Protein AF-A0A3D5KRG3-F1 (afdb_monomer_lite)

Radius of gyration: 23.39 Å; chains: 1; bounding box: 55×50×67 Å

Sequence (221 aa):
SDIIKIDYPKDANSSTNDAELQITAYTDTNTGTPNNPDYSPTLIHAAIYIPIGGTKEAGLDFTATYDDSGSANSATISYFVNPYTLTLSFDNTKSASASESFNLSNAGKTVIGMGLTATWASSTAKSSGQDPTALSGYVQLGKVKFDGTVDTQVQNPQSPNDVIKISVSSDGASVGQVKWIQDPNTGEWVPYIVYNDGNTKDKLEDKFADLITALQNYGII

Structure (mmCIF, N/CA/C/O backbone):
data_AF-A0A3D5KRG3-F1
#
_entry.id   AF-A0A3D5KRG3-F1
#
loop_
_atom_site.group_PDB
_atom_site.id
_atom_site.type_symbol
_atom_site.label_atom_id
_atom_site.label_alt_id
_atom_site.label_comp_id
_atom_site.label_asym_id
_atom_site.label_entity_id
_atom_site.label_seq_id
_atom_site.pdbx_PDB_ins_code
_atom_site.Cartn_x
_atom_site.Cartn_y
_atom_site.Cartn_z
_atom_site.occupancy
_atom_site.B_iso_or_equiv
_atom_site.auth_seq_id
_atom_site.auth_comp_id
_atom_site.auth_asym_id
_atom_site.auth_atom_id
_atom_site.pdbx_PDB_model_num
ATOM 1 N N . SER A 1 1 ? 9.404 -2.114 -29.496 1.00 54.28 1 SER A N 1
ATOM 2 C CA . SER A 1 1 ? 10.525 -1.488 -28.782 1.00 54.28 1 SER A CA 1
ATOM 3 C C . SER A 1 1 ? 11.758 -2.322 -29.040 1.00 54.28 1 SER A C 1
ATOM 5 O O . SER A 1 1 ? 11.621 -3.515 -29.306 1.00 54.28 1 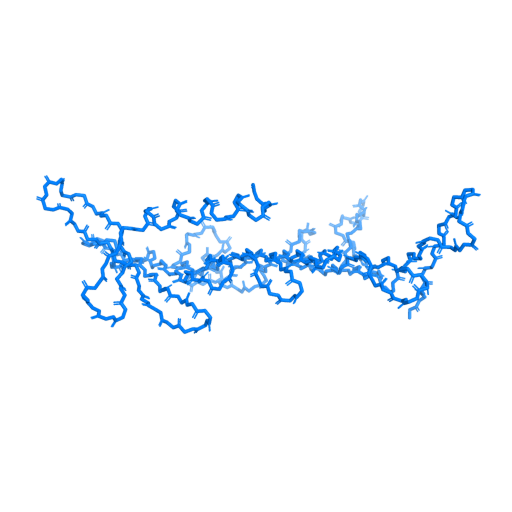SER A O 1
ATOM 7 N N . ASP A 1 2 ? 12.931 -1.702 -28.993 1.00 67.56 2 ASP A N 1
ATOM 8 C CA . ASP A 1 2 ? 14.197 -2.428 -29.037 1.00 67.56 2 ASP A CA 1
ATOM 9 C C . ASP A 1 2 ? 14.452 -3.047 -27.657 1.00 67.56 2 ASP A C 1
ATOM 11 O O . ASP A 1 2 ? 14.280 -2.379 -26.637 1.00 67.56 2 ASP A O 1
ATOM 15 N N . ILE A 1 3 ? 14.799 -4.336 -27.615 1.00 75.19 3 ILE A N 1
ATOM 16 C CA . ILE A 1 3 ? 15.174 -5.025 -26.375 1.00 75.19 3 ILE A CA 1
ATOM 17 C C . ILE A 1 3 ? 16.685 -4.885 -26.220 1.00 75.19 3 ILE A C 1
ATOM 19 O O . ILE A 1 3 ? 17.434 -5.358 -27.075 1.00 75.19 3 ILE A O 1
ATOM 23 N N . ILE A 1 4 ? 17.138 -4.281 -25.122 1.00 77.75 4 ILE A N 1
ATOM 24 C CA . ILE A 1 4 ? 18.559 -4.297 -24.764 1.00 77.75 4 ILE A CA 1
ATOM 25 C C . ILE A 1 4 ? 18.826 -5.611 -24.037 1.00 77.75 4 ILE A C 1
ATOM 27 O O . ILE A 1 4 ? 18.208 -5.885 -23.006 1.00 77.75 4 ILE A O 1
ATOM 31 N N . LYS A 1 5 ? 19.734 -6.415 -24.593 1.00 77.50 5 LYS A N 1
ATOM 32 C CA . LYS A 1 5 ? 20.188 -7.681 -24.016 1.00 77.50 5 LYS A CA 1
ATOM 33 C C . LYS A 1 5 ? 21.647 -7.572 -23.613 1.00 77.50 5 LYS A C 1
ATOM 35 O O . LYS A 1 5 ? 22.483 -7.210 -24.440 1.00 77.50 5 LYS A O 1
ATOM 40 N N . ILE A 1 6 ? 21.934 -7.873 -22.351 1.00 77.19 6 ILE A N 1
ATOM 41 C CA . ILE A 1 6 ? 23.296 -7.940 -21.825 1.00 77.19 6 ILE A CA 1
ATOM 42 C C . ILE A 1 6 ? 23.509 -9.343 -21.267 1.00 77.19 6 ILE A C 1
ATOM 44 O O . ILE A 1 6 ? 22.850 -9.747 -20.309 1.00 77.19 6 ILE A O 1
ATOM 48 N N . ASP A 1 7 ? 24.444 -10.058 -21.883 1.00 75.12 7 ASP A N 1
ATOM 49 C CA . ASP A 1 7 ? 24.899 -11.372 -21.447 1.00 75.12 7 ASP A CA 1
ATOM 50 C C . ASP A 1 7 ? 26.048 -11.209 -20.452 1.00 75.12 7 ASP A C 1
ATOM 52 O O . ASP A 1 7 ? 27.051 -10.551 -20.754 1.00 75.12 7 ASP A O 1
ATOM 56 N N . TYR A 1 8 ? 25.920 -11.805 -19.267 1.00 70.25 8 TYR A N 1
ATOM 57 C CA . TYR A 1 8 ? 26.995 -11.775 -18.281 1.00 70.25 8 TYR A CA 1
ATOM 58 C C . TYR A 1 8 ? 28.009 -12.899 -18.539 1.00 70.25 8 TYR A C 1
ATOM 60 O O . TYR A 1 8 ? 27.640 -14.010 -18.915 1.00 70.25 8 TYR A O 1
ATOM 68 N N . PRO A 1 9 ? 29.318 -12.639 -18.369 1.00 65.44 9 PRO A N 1
ATOM 69 C CA . PRO A 1 9 ? 30.326 -13.658 -18.598 1.00 65.44 9 PRO A CA 1
ATOM 70 C C . PRO A 1 9 ? 30.165 -14.794 -17.590 1.00 65.44 9 PRO A C 1
ATOM 72 O O . PRO A 1 9 ? 29.966 -14.567 -16.399 1.00 65.44 9 PRO A O 1
ATOM 75 N N . LYS A 1 10 ? 30.316 -16.016 -18.090 1.00 66.44 10 LYS A N 1
ATOM 76 C CA . LYS A 1 10 ? 30.413 -17.223 -17.277 1.00 66.44 10 LYS A CA 1
ATOM 77 C C . LYS A 1 10 ? 31.686 -17.221 -16.430 1.00 66.44 10 LYS A C 1
ATOM 79 O O . LYS A 1 10 ? 32.723 -16.722 -16.885 1.00 66.44 10 LYS A O 1
ATOM 84 N N . ASP A 1 11 ? 31.645 -17.814 -15.242 1.00 64.44 11 ASP A N 1
ATOM 85 C CA . ASP A 1 11 ? 32.879 -18.081 -14.500 1.00 64.44 11 ASP A CA 1
ATOM 86 C C . ASP A 1 11 ? 33.728 -19.187 -15.173 1.00 64.44 11 ASP A C 1
ATOM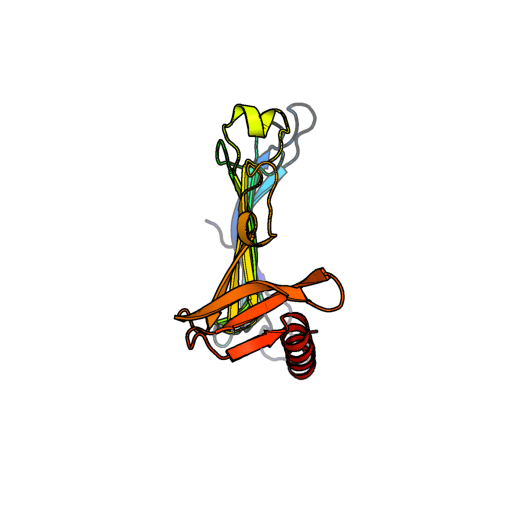 88 O O . ASP A 1 11 ? 33.303 -19.860 -16.117 1.00 64.44 11 ASP A O 1
ATOM 92 N N . ALA A 1 12 ? 34.969 -19.377 -14.710 1.00 65.81 12 ALA A N 1
ATOM 93 C CA . ALA A 1 12 ? 35.895 -20.358 -15.291 1.00 65.81 12 ALA A CA 1
ATOM 94 C C . ALA A 1 12 ? 35.429 -21.824 -15.151 1.00 65.81 12 ALA A C 1
ATOM 96 O O . ALA A 1 12 ? 35.991 -22.705 -15.805 1.00 65.81 12 ALA A O 1
ATOM 97 N N . ASN A 1 13 ? 34.421 -22.082 -14.315 1.00 66.62 13 ASN A N 1
ATOM 98 C CA . ASN A 1 13 ? 33.887 -23.404 -14.010 1.00 66.62 13 ASN A CA 1
ATOM 99 C C . ASN A 1 13 ? 32.535 -23.666 -14.701 1.00 66.62 13 ASN A C 1
ATOM 101 O O . ASN A 1 13 ? 32.093 -24.815 -14.746 1.00 66.62 13 ASN A O 1
ATOM 105 N N . SER A 1 14 ? 31.895 -22.638 -15.267 1.00 62.19 14 SER A N 1
ATOM 106 C CA . SER A 1 14 ? 30.621 -22.738 -15.975 1.00 62.19 14 SER A CA 1
ATOM 107 C C . SER A 1 14 ? 30.817 -22.917 -17.489 1.00 62.19 14 SER A C 1
ATOM 109 O O . SER A 1 14 ? 31.646 -22.289 -18.164 1.00 62.19 14 SER A O 1
ATOM 111 N N . SER A 1 15 ? 30.039 -23.831 -18.071 1.00 62.38 15 SER A N 1
ATOM 112 C CA . SER A 1 15 ? 29.974 -24.033 -19.527 1.00 62.38 15 SER A CA 1
ATOM 113 C C . SER A 1 15 ? 28.852 -23.223 -20.183 1.00 62.38 15 SER A C 1
ATOM 115 O O . SER A 1 15 ? 28.755 -23.206 -21.409 1.00 62.38 15 SER A O 1
ATOM 117 N N . THR A 1 16 ? 28.058 -22.507 -19.386 1.00 59.34 16 THR A N 1
ATOM 118 C CA . THR A 1 16 ? 26.803 -21.856 -19.773 1.00 59.34 16 THR A CA 1
ATOM 119 C C . THR A 1 16 ? 26.837 -20.368 -19.424 1.00 59.34 16 THR A C 1
ATOM 121 O O . THR A 1 16 ? 27.565 -19.973 -18.526 1.00 59.34 16 THR A O 1
ATOM 124 N N . ASN A 1 17 ? 26.108 -19.527 -20.165 1.00 61.38 17 ASN A N 1
ATOM 125 C CA . ASN A 1 17 ? 25.900 -18.127 -19.777 1.00 61.38 17 ASN A CA 1
ATOM 126 C C . ASN A 1 17 ? 25.043 -18.104 -18.501 1.00 61.38 17 ASN A C 1
ATOM 128 O O . ASN A 1 17 ? 23.985 -18.738 -18.474 1.00 61.38 17 ASN A O 1
ATOM 132 N N . ASP A 1 18 ? 25.523 -17.425 -17.461 1.00 73.12 18 ASP A N 1
ATOM 133 C CA . ASP A 1 18 ? 24.970 -17.545 -16.112 1.00 73.12 18 ASP A CA 1
ATOM 134 C C . ASP A 1 18 ? 23.754 -16.620 -15.890 1.00 73.12 18 ASP A C 1
ATOM 136 O O . ASP A 1 18 ? 22.943 -16.901 -15.012 1.00 73.12 18 ASP A O 1
ATOM 140 N N . ALA A 1 19 ? 23.566 -15.563 -16.700 1.00 82.62 19 ALA A N 1
ATOM 141 C CA . ALA A 1 19 ? 22.400 -14.671 -16.629 1.00 82.62 19 ALA A CA 1
ATOM 142 C C . ALA A 1 19 ? 22.241 -13.786 -17.886 1.00 82.62 19 ALA A C 1
ATOM 144 O O . ALA A 1 19 ? 23.223 -13.283 -18.431 1.00 82.62 19 ALA A O 1
ATOM 145 N N . GLU A 1 20 ? 20.998 -13.519 -18.299 1.00 87.88 20 GLU A N 1
ATOM 146 C CA . GLU A 1 20 ? 20.651 -12.529 -19.335 1.00 87.88 20 GLU A CA 1
ATOM 147 C C . GLU A 1 20 ? 19.833 -11.391 -18.705 1.00 87.88 20 GLU A C 1
ATOM 149 O O . GLU A 1 20 ? 18.743 -11.627 -18.177 1.00 87.88 20 GLU A O 1
ATOM 154 N N . LEU A 1 21 ? 20.336 -10.154 -18.783 1.00 89.44 21 LEU A N 1
ATOM 155 C CA . LEU A 1 21 ? 19.550 -8.953 -18.488 1.00 89.44 21 LEU A CA 1
ATOM 156 C C . LEU A 1 21 ? 18.790 -8.531 -19.746 1.00 89.44 21 LEU A C 1
ATOM 158 O O . LEU A 1 21 ? 19.394 -8.268 -20.786 1.00 89.44 21 LEU A O 1
ATOM 162 N N . GLN A 1 22 ? 17.473 -8.404 -19.621 1.00 93.06 22 GLN A N 1
ATOM 163 C CA . GLN A 1 22 ? 16.594 -7.838 -20.636 1.00 93.06 22 GLN A CA 1
ATOM 164 C C . GLN A 1 22 ? 15.994 -6.524 -20.138 1.00 93.06 22 GLN A C 1
ATOM 166 O O . GLN A 1 22 ? 15.356 -6.499 -19.087 1.00 93.06 22 GLN A O 1
ATOM 171 N N . ILE A 1 23 ? 16.131 -5.455 -20.923 1.00 93.44 23 ILE A N 1
ATOM 172 C CA . ILE A 1 23 ? 15.358 -4.216 -20.763 1.00 93.44 23 ILE A CA 1
ATOM 173 C C . ILE A 1 23 ? 14.392 -4.139 -21.941 1.00 93.44 23 ILE A C 1
ATOM 175 O O . ILE A 1 23 ? 14.813 -3.991 -23.088 1.00 93.44 23 ILE A O 1
ATOM 179 N N . THR A 1 24 ? 13.097 -4.285 -21.669 1.00 94.19 24 THR A N 1
ATOM 180 C CA . THR A 1 24 ? 12.055 -4.386 -22.708 1.00 94.19 24 THR A CA 1
ATOM 181 C C . THR A 1 24 ? 11.295 -3.082 -22.930 1.00 94.19 24 THR A C 1
ATOM 183 O O . THR A 1 24 ? 10.676 -2.892 -23.982 1.00 94.19 24 THR A O 1
ATOM 186 N N . ALA A 1 25 ? 11.333 -2.186 -21.942 1.00 94.31 25 ALA A N 1
ATOM 187 C CA . ALA A 1 25 ? 10.760 -0.852 -22.028 1.00 94.31 25 ALA A CA 1
ATOM 188 C C . ALA A 1 25 ? 11.530 0.124 -21.133 1.00 94.31 25 ALA A C 1
ATOM 190 O O . ALA A 1 25 ? 11.860 -0.203 -19.993 1.00 94.31 25 ALA A O 1
ATOM 191 N N . TYR A 1 26 ? 11.779 1.318 -21.663 1.00 95.75 26 TYR A N 1
ATOM 192 C CA . TYR A 1 26 ? 12.291 2.466 -20.929 1.00 95.75 26 TYR A CA 1
ATOM 193 C C . TYR A 1 26 ? 11.728 3.737 -21.569 1.00 95.75 26 TYR A C 1
ATOM 195 O O . TYR A 1 26 ? 11.836 3.905 -22.786 1.00 95.75 26 TYR A O 1
ATOM 203 N N . THR A 1 27 ? 11.123 4.609 -20.768 1.00 97.38 27 THR A N 1
ATOM 204 C CA . THR A 1 27 ? 10.746 5.969 -21.179 1.00 97.38 27 THR A CA 1
ATOM 205 C C . THR A 1 27 ? 11.059 6.943 -20.053 1.00 97.38 27 THR A C 1
ATOM 207 O O . THR A 1 27 ? 11.020 6.566 -18.883 1.00 97.38 27 THR A O 1
ATOM 210 N N . ASP A 1 28 ? 11.329 8.197 -20.397 1.00 96.75 28 ASP A N 1
ATOM 211 C CA . ASP A 1 28 ? 11.544 9.301 -19.465 1.00 96.75 28 ASP A CA 1
ATOM 212 C C . ASP A 1 28 ? 10.784 10.559 -19.910 1.00 96.75 28 ASP A C 1
ATOM 214 O O . ASP A 1 28 ? 10.175 10.606 -20.982 1.00 96.75 28 ASP A O 1
ATOM 218 N N . THR A 1 29 ? 10.735 11.556 -19.030 1.00 96.12 29 THR A N 1
ATOM 219 C CA . THR A 1 29 ? 10.185 12.884 -19.319 1.00 96.12 29 THR A CA 1
ATOM 220 C C . THR A 1 29 ? 11.089 13.956 -18.730 1.00 96.12 29 THR A C 1
ATOM 222 O O . THR A 1 29 ? 11.732 13.731 -17.704 1.00 96.12 29 THR A O 1
ATOM 225 N N . ASN A 1 30 ? 11.119 15.134 -19.354 1.00 95.06 30 ASN A N 1
ATOM 226 C CA . ASN A 1 30 ? 11.809 16.285 -18.782 1.00 95.06 30 ASN A CA 1
ATOM 227 C C . ASN A 1 30 ? 11.018 16.803 -17.567 1.00 95.06 30 ASN A C 1
ATOM 229 O O . ASN A 1 30 ? 9.886 17.260 -17.720 1.00 95.06 30 ASN A O 1
ATOM 233 N N . THR A 1 31 ? 11.612 16.719 -16.382 1.00 95.19 31 THR A N 1
ATOM 234 C CA . THR A 1 31 ? 11.125 17.256 -15.102 1.00 95.19 31 THR A CA 1
ATOM 235 C C . THR A 1 31 ? 11.860 18.534 -14.691 1.00 95.19 31 THR A C 1
ATOM 237 O O . THR A 1 31 ? 11.529 19.140 -13.677 1.00 95.19 31 THR A O 1
ATOM 240 N N . GLY A 1 32 ? 12.871 18.946 -15.461 1.00 90.31 32 GLY A N 1
ATOM 241 C CA . GLY A 1 32 ? 13.637 20.166 -15.234 1.00 90.31 32 GLY A CA 1
ATOM 242 C C . GLY A 1 32 ? 13.019 21.413 -15.871 1.00 90.31 32 GLY A C 1
ATOM 243 O O . GLY A 1 32 ? 11.909 21.421 -16.399 1.00 90.31 32 GLY A O 1
ATOM 244 N N . THR A 1 33 ? 13.780 22.507 -15.854 1.00 88.31 33 THR A N 1
ATOM 245 C CA . THR A 1 33 ? 13.379 23.766 -16.508 1.00 88.31 33 THR A CA 1
ATOM 246 C C . THR A 1 33 ? 13.933 23.833 -17.935 1.00 88.31 33 THR A C 1
ATOM 248 O O . THR A 1 33 ? 14.912 23.149 -18.237 1.00 88.31 33 THR A O 1
ATOM 251 N N . PRO A 1 34 ? 13.415 24.707 -18.821 1.00 87.19 34 PRO A N 1
ATOM 252 C CA . PRO A 1 34 ? 13.958 24.851 -20.176 1.00 87.19 34 PRO A CA 1
ATOM 253 C C . PRO A 1 34 ? 15.465 25.160 -20.235 1.00 87.19 34 PRO A C 1
ATOM 255 O O . PRO A 1 34 ? 16.132 24.763 -21.184 1.00 87.19 34 PRO A O 1
ATOM 258 N N . ASN A 1 35 ? 16.005 25.842 -19.218 1.00 90.88 35 ASN A N 1
ATOM 259 C CA . ASN A 1 35 ? 17.420 26.226 -19.146 1.00 90.88 35 ASN A CA 1
ATOM 260 C C . ASN A 1 35 ? 18.284 25.240 -18.341 1.00 90.88 35 ASN A C 1
ATOM 262 O O . ASN A 1 35 ? 19.502 25.393 -18.298 1.00 90.88 35 ASN A O 1
ATOM 266 N N . ASN A 1 36 ? 17.661 24.261 -17.683 1.00 90.38 36 ASN A N 1
ATOM 267 C CA . ASN A 1 36 ? 18.323 23.207 -16.923 1.00 90.38 36 ASN A CA 1
ATOM 268 C C . ASN A 1 36 ? 17.446 21.945 -16.993 1.00 90.38 36 ASN A C 1
ATOM 270 O O . ASN A 1 36 ? 16.674 21.703 -16.056 1.00 90.38 36 ASN A O 1
ATOM 274 N N . PRO A 1 37 ? 17.458 21.233 -18.138 1.00 91.56 37 PRO A N 1
ATOM 275 C CA . PRO A 1 37 ? 16.637 20.047 -18.320 1.00 91.56 37 PRO A CA 1
ATOM 276 C C . PRO A 1 37 ? 17.121 18.932 -17.396 1.00 91.56 37 PRO A C 1
ATOM 278 O O . PRO A 1 37 ? 18.323 18.737 -17.224 1.00 91.56 37 PRO A O 1
ATOM 281 N N . ASP A 1 38 ? 16.172 18.193 -16.840 1.00 94.06 38 ASP A N 1
ATOM 282 C CA . ASP A 1 38 ? 16.413 17.027 -15.996 1.00 94.06 38 ASP A CA 1
ATOM 283 C C . ASP A 1 38 ? 15.441 15.938 -16.435 1.00 94.06 38 ASP A C 1
ATOM 285 O O . ASP A 1 38 ? 14.283 16.247 -16.697 1.00 94.06 38 ASP A O 1
ATOM 289 N N . TYR A 1 39 ? 15.897 14.699 -16.586 1.00 95.19 39 TYR A N 1
ATOM 290 C CA . TYR A 1 39 ? 15.081 13.623 -17.149 1.00 95.19 39 TYR A CA 1
ATOM 291 C C . TYR A 1 39 ? 14.833 12.556 -16.099 1.00 95.19 39 TYR A C 1
ATOM 293 O O . TYR A 1 39 ? 15.762 11.906 -15.622 1.00 95.19 39 TYR A O 1
ATOM 301 N N . SER A 1 40 ? 13.557 12.356 -15.783 1.00 96.38 40 SER A N 1
ATOM 302 C CA . SER A 1 40 ? 13.124 11.344 -14.828 1.00 96.38 40 SER A CA 1
ATOM 303 C C . SER A 1 40 ? 12.445 10.177 -15.552 1.00 96.38 40 SER A C 1
ATOM 305 O O . SER A 1 40 ? 11.615 10.419 -16.437 1.00 96.38 40 SER A O 1
ATOM 307 N N . PRO A 1 41 ? 12.748 8.914 -15.195 1.00 96.56 41 PRO A N 1
ATOM 308 C CA . PRO A 1 41 ? 12.077 7.756 -15.774 1.00 96.56 41 PRO A CA 1
ATOM 309 C C . PRO A 1 41 ? 10.564 7.811 -15.549 1.00 96.56 41 PRO A C 1
ATOM 311 O O . PRO A 1 41 ? 10.099 8.154 -14.469 1.00 96.56 41 PRO A O 1
ATOM 314 N N . THR A 1 42 ? 9.786 7.420 -16.551 1.00 97.62 42 THR A N 1
ATOM 315 C CA . THR A 1 42 ? 8.326 7.244 -16.471 1.00 97.62 42 THR A CA 1
ATOM 316 C C . THR A 1 42 ? 7.922 5.778 -16.587 1.00 97.62 42 THR A C 1
ATOM 318 O O . THR A 1 42 ? 6.865 5.397 -16.089 1.00 97.62 42 THR A O 1
ATOM 321 N N . LEU A 1 43 ? 8.772 4.947 -17.198 1.00 97.88 43 LEU A N 1
ATOM 322 C CA . LEU A 1 43 ? 8.574 3.510 -17.366 1.00 97.88 43 LEU A CA 1
ATOM 323 C C . LEU A 1 43 ? 9.925 2.796 -17.346 1.00 97.88 43 LEU A C 1
ATOM 325 O O . LEU A 1 43 ? 10.841 3.209 -18.054 1.00 97.88 43 LEU A O 1
ATOM 329 N N . ILE A 1 44 ? 10.030 1.695 -16.605 1.00 97.69 44 ILE A N 1
ATOM 330 C CA . ILE A 1 44 ? 11.137 0.737 -16.722 1.00 97.69 44 ILE A CA 1
ATOM 331 C C . ILE A 1 44 ? 10.549 -0.665 -16.625 1.00 97.69 44 ILE A C 1
ATOM 333 O O . ILE A 1 44 ? 9.901 -0.976 -15.632 1.00 97.69 44 ILE A O 1
ATOM 337 N N . HIS A 1 45 ? 10.803 -1.513 -17.619 1.00 97.56 45 HIS A N 1
ATOM 338 C CA . HIS A 1 45 ? 10.596 -2.959 -17.522 1.00 97.56 45 HIS A CA 1
ATOM 339 C C . HIS A 1 45 ? 11.934 -3.647 -17.766 1.00 97.56 45 HIS A C 1
ATOM 341 O O . HIS A 1 45 ? 12.433 -3.666 -18.898 1.00 97.56 45 HIS A O 1
ATOM 347 N N . ALA A 1 46 ? 12.509 -4.196 -16.701 1.00 96.62 46 ALA A N 1
ATOM 348 C CA . ALA A 1 46 ? 13.775 -4.907 -16.735 1.00 96.62 46 ALA A CA 1
ATOM 349 C C . ALA A 1 46 ? 13.678 -6.238 -15.984 1.00 96.62 46 ALA A C 1
ATOM 351 O O . ALA A 1 46 ? 12.999 -6.350 -14.963 1.00 96.62 46 ALA A O 1
ATOM 352 N N . ALA A 1 47 ? 14.368 -7.263 -16.471 1.00 96.00 47 ALA A N 1
ATOM 353 C CA . ALA A 1 47 ? 14.395 -8.572 -15.834 1.00 96.00 47 ALA A CA 1
ATOM 354 C C . ALA A 1 47 ? 15.719 -9.291 -16.086 1.00 96.00 47 ALA A C 1
ATOM 356 O O . ALA A 1 47 ? 16.324 -9.137 -17.144 1.00 96.00 47 ALA A O 1
ATOM 357 N N . ILE A 1 48 ? 16.138 -10.093 -15.111 1.00 93.12 48 ILE A N 1
ATOM 358 C CA . ILE A 1 48 ? 17.263 -11.016 -15.227 1.00 93.12 48 ILE A CA 1
ATOM 359 C C . ILE A 1 48 ? 16.698 -12.430 -15.302 1.00 93.12 48 ILE A C 1
ATOM 361 O O . ILE A 1 48 ? 15.937 -12.848 -14.422 1.00 93.12 48 ILE A O 1
ATOM 365 N N . TYR A 1 49 ? 17.090 -13.157 -16.341 1.00 90.44 49 TYR A N 1
ATOM 366 C CA . TYR A 1 49 ? 16.709 -14.546 -16.564 1.00 90.44 49 TYR A CA 1
ATOM 367 C C . TYR A 1 49 ? 17.928 -15.459 -16.517 1.00 90.44 49 TYR A C 1
ATOM 369 O O . TYR A 1 49 ? 19.006 -15.075 -16.970 1.00 90.44 49 TYR A O 1
ATOM 377 N N . ILE A 1 50 ? 17.736 -16.699 -16.066 1.00 86.62 50 ILE A N 1
ATOM 378 C CA . ILE A 1 50 ? 18.657 -17.789 -16.397 1.00 86.62 50 ILE A CA 1
ATOM 379 C C . ILE A 1 50 ? 18.298 -18.272 -17.809 1.00 86.62 50 ILE A C 1
ATOM 381 O O . ILE A 1 50 ? 17.183 -18.771 -18.009 1.00 86.62 50 ILE A O 1
ATOM 385 N N . PRO A 1 51 ? 19.203 -18.150 -18.803 1.00 77.44 51 PRO A N 1
ATOM 386 C CA . PRO A 1 51 ? 18.893 -18.511 -20.188 1.00 77.44 51 PRO A CA 1
ATOM 387 C C . PRO A 1 51 ? 18.450 -19.972 -20.331 1.00 77.44 51 PRO A C 1
ATOM 389 O O . PRO A 1 51 ? 17.587 -20.305 -21.142 1.00 77.44 51 PRO A O 1
ATOM 392 N N . ILE A 1 52 ? 19.020 -20.852 -19.504 1.00 72.94 52 ILE A N 1
ATOM 393 C CA . ILE A 1 52 ? 18.650 -22.263 -19.429 1.00 72.94 52 ILE A CA 1
ATOM 394 C C . ILE A 1 52 ? 17.476 -22.412 -18.463 1.00 72.94 52 ILE A C 1
ATOM 396 O O . ILE A 1 52 ? 17.622 -22.258 -17.256 1.00 72.94 52 ILE A O 1
ATOM 400 N N . GLY A 1 53 ? 16.301 -22.728 -19.004 1.00 71.44 53 GLY A N 1
ATOM 401 C CA . GLY A 1 53 ? 15.063 -22.886 -18.233 1.00 71.44 53 GLY A CA 1
ATOM 402 C C . GLY A 1 53 ? 14.165 -21.648 -18.232 1.00 71.44 53 GLY A C 1
ATOM 403 O O . GLY A 1 53 ? 12.980 -21.781 -17.944 1.00 71.44 53 GLY A O 1
ATOM 404 N N . GLY A 1 54 ? 14.680 -20.473 -18.618 1.00 82.19 54 GLY A N 1
ATOM 405 C CA . GLY A 1 54 ? 13.883 -19.250 -18.764 1.00 82.19 54 GLY A CA 1
ATOM 406 C C . GLY A 1 54 ? 13.334 -18.707 -17.443 1.00 82.19 54 GLY A C 1
ATOM 407 O O . GLY A 1 54 ? 12.390 -17.916 -17.444 1.00 82.19 54 GLY A O 1
ATOM 408 N N . THR A 1 55 ? 13.895 -19.141 -16.314 1.00 89.50 55 THR A N 1
ATOM 409 C CA . THR A 1 55 ? 13.475 -18.702 -14.984 1.00 89.50 55 THR A CA 1
ATOM 410 C C . THR A 1 55 ? 13.852 -17.238 -14.790 1.00 89.50 55 THR A C 1
ATOM 412 O O . THR A 1 55 ? 15.017 -16.873 -14.947 1.00 89.50 55 THR A O 1
ATOM 415 N N . LYS A 1 56 ? 12.871 -16.396 -14.446 1.00 92.94 56 LYS A N 1
ATOM 416 C CA . LYS A 1 56 ? 13.117 -15.029 -13.973 1.00 92.94 56 LYS A CA 1
ATOM 417 C C . LYS A 1 56 ? 13.693 -15.126 -12.564 1.00 92.94 56 LYS A C 1
ATOM 419 O O . LYS A 1 56 ? 13.029 -15.669 -11.686 1.00 92.94 56 LYS A O 1
ATOM 424 N N . GLU A 1 57 ? 14.883 -14.583 -12.349 1.00 93.31 57 GLU A N 1
ATOM 425 C CA . GLU A 1 57 ? 15.509 -14.532 -11.020 1.00 93.31 57 GLU A CA 1
ATOM 426 C C . GLU A 1 57 ? 15.311 -13.173 -10.363 1.00 93.31 57 GLU A C 1
ATOM 428 O O . GLU A 1 57 ? 15.066 -13.096 -9.162 1.00 93.31 57 GLU A O 1
ATOM 433 N N . ALA A 1 58 ? 15.336 -12.102 -11.159 1.00 95.19 58 ALA A N 1
ATOM 434 C CA . ALA A 1 58 ? 15.073 -10.754 -10.685 1.00 95.19 58 ALA A CA 1
ATOM 435 C C . ALA A 1 58 ? 14.307 -9.924 -11.719 1.00 95.19 58 ALA A C 1
ATOM 437 O O . ALA A 1 58 ? 14.311 -10.221 -12.916 1.00 95.19 58 ALA A O 1
ATOM 438 N N . GLY A 1 59 ? 13.645 -8.860 -11.277 1.00 96.94 59 GLY A N 1
ATOM 439 C CA . GLY A 1 59 ? 13.105 -7.860 -12.187 1.00 96.94 59 GLY A CA 1
ATOM 440 C C . GLY A 1 59 ? 12.640 -6.592 -11.501 1.00 96.94 59 GLY A C 1
ATOM 441 O O . GLY A 1 59 ? 12.389 -6.571 -10.300 1.00 96.94 59 GLY A O 1
ATOM 442 N N . LEU A 1 60 ? 12.533 -5.547 -12.306 1.00 97.94 60 LEU A N 1
ATOM 443 C CA . LEU A 1 60 ? 12.059 -4.233 -11.931 1.00 97.94 60 LEU A CA 1
ATOM 444 C C . LEU A 1 60 ? 10.988 -3.818 -12.933 1.00 97.94 60 LEU A C 1
ATOM 446 O O . LEU A 1 60 ? 11.272 -3.674 -14.123 1.00 97.94 60 LEU A O 1
ATOM 450 N N . ASP A 1 61 ? 9.790 -3.589 -12.421 1.00 98.25 61 ASP A N 1
ATOM 451 C CA . ASP A 1 61 ? 8.719 -2.909 -13.129 1.00 98.25 61 ASP A CA 1
ATOM 452 C C . ASP A 1 61 ? 8.471 -1.576 -12.418 1.00 98.25 61 ASP A C 1
ATOM 454 O O . ASP A 1 61 ? 8.208 -1.531 -11.216 1.00 98.25 61 ASP A O 1
ATOM 458 N N . PHE A 1 62 ? 8.615 -0.477 -13.145 1.00 98.44 62 PHE A N 1
ATOM 459 C CA . PHE A 1 62 ? 8.482 0.876 -12.623 1.00 98.44 62 PHE A CA 1
ATOM 460 C C . PHE A 1 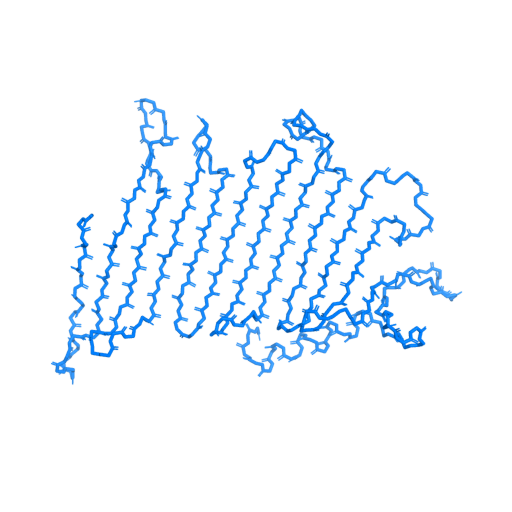62 ? 7.578 1.686 -13.539 1.00 98.44 62 PHE A C 1
ATOM 462 O O . PHE A 1 62 ? 7.773 1.689 -14.753 1.00 98.44 62 PHE A O 1
ATOM 469 N N . THR A 1 63 ? 6.643 2.422 -12.951 1.00 98.50 63 THR A N 1
ATOM 470 C CA . THR A 1 63 ? 5.828 3.425 -13.640 1.00 98.50 63 THR A CA 1
ATOM 471 C C . THR A 1 63 ? 5.697 4.658 -12.764 1.00 98.50 63 THR A C 1
ATOM 473 O O . THR A 1 63 ? 5.390 4.507 -11.581 1.00 98.50 63 THR A O 1
ATOM 476 N N . ALA A 1 64 ? 5.855 5.854 -13.325 1.00 98.19 64 ALA A N 1
ATOM 477 C CA . ALA A 1 64 ? 5.644 7.103 -12.597 1.00 98.19 64 ALA A CA 1
ATOM 478 C C . ALA A 1 64 ? 5.028 8.196 -13.470 1.00 98.19 64 ALA A C 1
ATOM 480 O O . ALA A 1 64 ? 5.237 8.249 -14.684 1.00 98.19 64 ALA A O 1
ATOM 481 N N . THR A 1 65 ? 4.294 9.093 -12.817 1.00 97.88 65 THR A N 1
ATOM 482 C CA . THR A 1 65 ? 3.805 10.346 -13.393 1.00 97.88 65 THR A CA 1
ATOM 483 C C . THR A 1 65 ? 4.323 11.523 -12.580 1.00 97.88 65 THR A C 1
ATOM 485 O O . THR A 1 65 ? 4.526 11.416 -11.368 1.00 97.88 65 THR A O 1
ATOM 488 N N . TYR A 1 66 ? 4.511 12.652 -13.255 1.00 96.56 66 TYR A N 1
ATOM 489 C CA . TYR A 1 66 ? 5.061 13.874 -12.681 1.00 96.56 66 TYR A CA 1
ATOM 490 C C . TYR A 1 66 ? 4.071 15.022 -12.868 1.00 96.56 66 TYR A C 1
ATOM 492 O O . TYR A 1 66 ? 3.306 15.033 -13.834 1.00 96.56 66 TYR A O 1
ATOM 500 N N . ASP A 1 67 ? 4.049 15.956 -11.924 1.00 93.00 67 ASP A N 1
ATOM 501 C CA . ASP A 1 67 ? 3.315 17.209 -12.062 1.00 93.00 67 ASP A CA 1
ATOM 502 C C . ASP A 1 67 ? 4.129 18.270 -12.822 1.00 93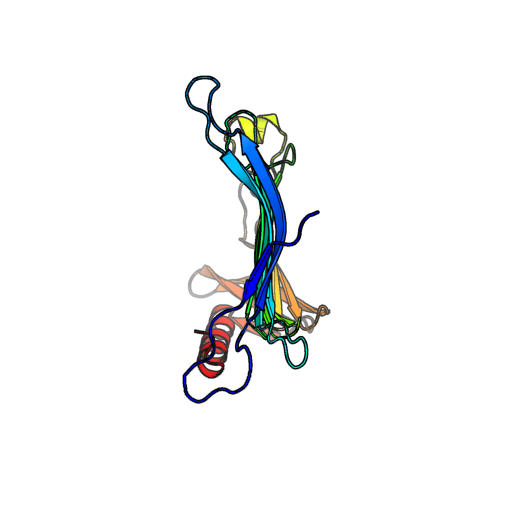.00 67 ASP A C 1
ATOM 504 O O . ASP A 1 67 ? 5.291 18.064 -13.177 1.00 93.00 67 ASP A O 1
ATOM 508 N N . ASP A 1 68 ? 3.516 19.432 -13.053 1.00 90.06 68 ASP A N 1
ATOM 509 C CA . ASP A 1 68 ? 4.136 20.549 -13.779 1.00 90.06 68 ASP A CA 1
ATOM 510 C C . ASP A 1 68 ? 5.366 21.139 -13.060 1.00 90.06 68 ASP A C 1
ATOM 512 O O . ASP A 1 68 ? 6.120 21.906 -13.657 1.00 90.06 68 ASP A O 1
ATOM 516 N N . SER A 1 69 ? 5.579 20.801 -11.781 1.00 89.88 69 SER A N 1
ATOM 517 C CA . SER A 1 69 ? 6.775 21.186 -11.022 1.00 89.88 69 SER A CA 1
ATOM 518 C C . SER A 1 69 ? 7.926 20.186 -11.169 1.00 89.88 69 SER A C 1
ATOM 520 O O . SER A 1 69 ? 8.997 20.407 -10.608 1.00 89.88 69 SER A O 1
ATOM 522 N N . GLY A 1 70 ? 7.707 19.089 -11.903 1.00 91.81 70 GLY A N 1
ATOM 523 C CA . GLY A 1 70 ? 8.654 17.986 -12.029 1.00 91.81 70 GLY A CA 1
ATOM 524 C C . GLY A 1 70 ? 8.641 17.029 -10.836 1.00 91.81 70 GLY A C 1
ATOM 525 O O . GLY A 1 70 ? 9.503 16.157 -10.751 1.00 91.81 70 GLY A O 1
ATOM 526 N N . SER A 1 71 ? 7.675 17.153 -9.919 1.00 93.50 71 SER A N 1
ATOM 527 C CA . SER A 1 71 ? 7.552 16.276 -8.751 1.00 93.50 71 SER A CA 1
ATOM 528 C C . SER A 1 71 ? 6.726 15.042 -9.095 1.00 93.50 71 SER A C 1
ATOM 530 O O . SER A 1 71 ? 5.668 15.146 -9.715 1.00 93.50 71 SER A O 1
ATOM 532 N N . ALA A 1 72 ? 7.178 13.856 -8.679 1.00 95.44 72 ALA A N 1
ATOM 533 C CA . ALA A 1 72 ? 6.410 12.632 -8.885 1.00 95.44 72 ALA A CA 1
ATOM 534 C C . ALA A 1 72 ? 5.090 12.698 -8.096 1.00 95.44 72 ALA A C 1
ATOM 536 O O . ALA A 1 72 ? 5.094 12.842 -6.874 1.00 95.44 72 ALA A O 1
ATOM 537 N N . ASN A 1 73 ? 3.956 12.588 -8.789 1.00 95.94 73 ASN A N 1
ATOM 538 C CA . ASN A 1 73 ? 2.618 12.655 -8.194 1.00 95.94 73 ASN A CA 1
ATOM 539 C C . ASN A 1 73 ? 1.882 11.305 -8.215 1.00 95.94 73 ASN A C 1
ATOM 541 O O . ASN A 1 73 ? 0.872 11.155 -7.529 1.00 95.94 73 ASN A O 1
ATOM 545 N N . SER A 1 74 ? 2.409 10.307 -8.927 1.00 98.19 74 SER A N 1
ATOM 546 C CA . SER A 1 74 ? 2.122 8.892 -8.689 1.00 98.19 74 SER A CA 1
ATOM 547 C C . SER A 1 74 ? 3.317 8.035 -9.085 1.00 98.19 74 SER A C 1
ATOM 549 O O . SER A 1 74 ? 4.069 8.392 -9.995 1.00 98.19 74 SER A O 1
ATOM 551 N N . ALA A 1 75 ? 3.490 6.899 -8.417 1.00 98.25 75 ALA A N 1
ATOM 552 C CA . ALA A 1 75 ? 4.431 5.879 -8.848 1.00 98.25 75 ALA A CA 1
ATOM 553 C C . ALA A 1 75 ? 3.983 4.487 -8.408 1.00 98.25 75 ALA A C 1
ATOM 555 O O . ALA A 1 75 ? 3.298 4.320 -7.401 1.00 98.25 75 ALA A O 1
ATOM 556 N N . THR A 1 76 ? 4.412 3.477 -9.154 1.00 98.56 76 THR A N 1
ATOM 557 C CA . THR A 1 76 ? 4.374 2.070 -8.756 1.00 98.56 76 THR A CA 1
ATOM 558 C C . THR A 1 76 ? 5.722 1.448 -9.078 1.00 98.56 76 THR A C 1
ATOM 560 O O . THR A 1 76 ? 6.226 1.582 -10.191 1.00 98.56 76 THR A O 1
ATOM 563 N N . ILE A 1 77 ? 6.304 0.782 -8.087 1.00 98.25 77 ILE A N 1
ATOM 564 C CA . ILE A 1 77 ? 7.576 0.073 -8.165 1.00 98.25 77 ILE A CA 1
ATOM 565 C C . ILE A 1 77 ? 7.293 -1.368 -7.768 1.00 98.25 77 ILE A C 1
ATOM 567 O O . ILE A 1 77 ? 6.806 -1.614 -6.670 1.00 98.25 77 ILE A O 1
ATOM 571 N N . SER A 1 78 ? 7.603 -2.317 -8.638 1.00 98.25 78 SER A N 1
ATOM 572 C CA . SER A 1 78 ? 7.531 -3.745 -8.362 1.00 98.25 78 SER A CA 1
ATOM 573 C C . SER A 1 78 ? 8.909 -4.352 -8.578 1.00 98.25 78 SER A C 1
ATOM 575 O O . SER A 1 78 ? 9.403 -4.438 -9.701 1.00 98.25 78 SER A O 1
ATOM 577 N N . TYR A 1 79 ? 9.542 -4.745 -7.478 1.00 97.50 79 TYR A N 1
ATOM 578 C CA . TYR A 1 79 ? 10.841 -5.393 -7.459 1.00 97.50 79 TYR A CA 1
ATOM 579 C C . TYR A 1 79 ? 10.666 -6.874 -7.135 1.00 97.50 79 TYR A C 1
ATOM 581 O O . TYR A 1 79 ? 10.203 -7.249 -6.058 1.00 97.50 79 TYR A O 1
ATOM 589 N N . PHE A 1 80 ? 11.024 -7.719 -8.089 1.00 97.56 80 PHE A N 1
ATOM 590 C CA . PHE A 1 80 ? 10.945 -9.166 -7.981 1.00 97.56 80 PHE A CA 1
ATOM 591 C C . PHE A 1 80 ? 12.338 -9.743 -7.742 1.00 97.56 80 PHE A C 1
ATOM 593 O O . PHE A 1 80 ? 13.271 -9.399 -8.465 1.00 97.56 80 PHE A O 1
ATOM 600 N N . VAL A 1 81 ? 12.452 -10.655 -6.777 1.00 95.00 81 VAL A N 1
ATOM 601 C CA . VAL A 1 81 ? 13.603 -11.545 -6.577 1.00 95.00 81 VAL A CA 1
ATOM 602 C C . VAL A 1 81 ? 13.047 -12.899 -6.182 1.00 95.00 81 VAL A C 1
ATOM 604 O O . VAL A 1 81 ? 12.460 -13.018 -5.113 1.00 95.00 81 VAL A O 1
ATOM 607 N N . ASN A 1 82 ? 13.201 -13.903 -7.037 1.00 92.44 82 ASN A N 1
ATOM 608 C CA . ASN A 1 82 ? 12.558 -15.207 -6.895 1.00 92.44 82 ASN A CA 1
ATOM 609 C C . ASN A 1 82 ? 12.674 -15.794 -5.462 1.00 92.44 82 ASN A C 1
ATOM 611 O O . ASN A 1 82 ? 13.792 -15.913 -4.957 1.00 92.44 82 ASN A O 1
ATOM 615 N N . PRO A 1 83 ? 11.568 -16.183 -4.779 1.00 94.06 83 PRO A N 1
ATOM 616 C CA . PRO A 1 83 ? 10.146 -16.112 -5.169 1.00 94.06 83 PRO A CA 1
ATOM 617 C C . PRO A 1 83 ? 9.399 -14.863 -4.650 1.00 94.06 83 PRO A C 1
ATOM 619 O O . PRO A 1 83 ? 8.165 -14.821 -4.659 1.00 94.06 83 PRO A O 1
ATOM 622 N N . TYR A 1 84 ? 10.116 -13.872 -4.130 1.00 95.62 84 TYR A N 1
ATOM 623 C CA . TYR A 1 84 ? 9.571 -12.681 -3.496 1.00 95.62 84 TYR A CA 1
ATOM 624 C C . TYR A 1 84 ? 9.266 -11.554 -4.487 1.00 95.62 84 TYR A C 1
ATOM 626 O O . TYR A 1 84 ? 9.967 -11.341 -5.473 1.00 95.62 84 TYR A O 1
ATOM 634 N N . THR A 1 85 ? 8.214 -10.791 -4.203 1.00 97.75 85 THR A N 1
ATOM 635 C CA . THR A 1 85 ? 7.906 -9.531 -4.895 1.00 97.75 85 THR A CA 1
ATOM 636 C C . THR A 1 85 ? 7.606 -8.453 -3.872 1.00 97.75 85 THR A C 1
ATOM 638 O O . THR A 1 85 ? 6.687 -8.616 -3.068 1.00 97.75 85 THR A O 1
ATOM 641 N N . LEU A 1 86 ? 8.365 -7.363 -3.921 1.00 97.81 86 LEU A N 1
ATOM 642 C CA . LEU A 1 86 ? 8.101 -6.124 -3.208 1.00 97.81 86 LEU A CA 1
ATOM 643 C C . LEU A 1 86 ? 7.390 -5.151 -4.149 1.00 97.81 86 LEU A C 1
ATOM 645 O O . LEU A 1 86 ? 7.909 -4.838 -5.215 1.00 97.81 86 LEU A O 1
ATOM 649 N N . THR A 1 87 ? 6.245 -4.629 -3.734 1.00 98.31 87 THR A N 1
ATOM 650 C CA . THR A 1 87 ? 5.511 -3.582 -4.442 1.00 98.31 87 THR A CA 1
ATOM 651 C C . THR A 1 87 ? 5.385 -2.355 -3.552 1.00 98.31 87 THR A C 1
ATOM 653 O O . THR A 1 87 ? 4.928 -2.462 -2.417 1.00 98.31 87 THR A O 1
ATOM 656 N N . LEU A 1 88 ? 5.773 -1.196 -4.073 1.00 98.25 88 LEU A N 1
ATOM 657 C CA . LEU A 1 88 ? 5.569 0.119 -3.474 1.00 98.25 88 LEU A CA 1
ATOM 658 C C . LEU A 1 88 ? 4.708 0.934 -4.427 1.00 98.25 88 LEU A C 1
ATOM 660 O O . LEU A 1 88 ? 4.959 0.930 -5.631 1.00 98.25 88 LEU A O 1
ATOM 664 N N . SER A 1 89 ? 3.722 1.656 -3.917 1.00 98.44 89 SER A N 1
ATOM 665 C CA . SER A 1 89 ? 2.922 2.547 -4.752 1.00 98.44 89 SER A CA 1
ATOM 666 C C . SER A 1 89 ? 2.501 3.785 -3.990 1.00 98.44 89 SER A C 1
ATOM 668 O O . SER A 1 89 ? 2.118 3.675 -2.829 1.00 98.44 89 SER A O 1
ATOM 670 N N . PHE A 1 90 ? 2.431 4.924 -4.662 1.00 98.38 90 PHE A N 1
ATOM 671 C CA . PHE A 1 90 ? 1.682 6.072 -4.169 1.00 98.38 90 PHE A CA 1
ATOM 672 C C . PHE A 1 90 ? 0.919 6.741 -5.311 1.00 98.38 90 PHE A C 1
ATOM 674 O O . PHE A 1 90 ? 1.318 6.669 -6.472 1.00 98.38 90 PHE A O 1
ATOM 681 N N . ASP A 1 91 ? -0.187 7.393 -4.976 1.00 98.19 91 ASP A N 1
ATOM 682 C CA . ASP A 1 91 ? -1.030 8.131 -5.909 1.00 98.19 91 ASP A CA 1
ATOM 683 C C . ASP A 1 91 ? -1.581 9.376 -5.211 1.00 98.19 91 ASP A C 1
ATOM 685 O O . ASP A 1 91 ? -2.409 9.296 -4.301 1.00 98.19 91 ASP A O 1
ATOM 689 N N . ASN A 1 92 ? -1.106 10.535 -5.655 1.00 96.62 92 ASN A N 1
ATOM 690 C CA . ASN A 1 92 ? -1.543 11.854 -5.221 1.00 96.62 92 ASN A CA 1
ATOM 691 C C . ASN A 1 92 ? -2.321 12.601 -6.325 1.00 96.62 92 ASN A C 1
ATOM 693 O O . ASN A 1 92 ? -2.655 13.773 -6.153 1.00 96.62 92 ASN A O 1
ATOM 697 N N . THR A 1 93 ? -2.641 11.945 -7.445 1.00 95.94 93 THR A N 1
ATOM 698 C CA . THR A 1 93 ? -3.271 12.574 -8.625 1.00 95.94 93 THR A CA 1
ATOM 699 C C . THR A 1 93 ? -4.750 12.894 -8.414 1.00 95.94 93 THR A C 1
ATOM 701 O O . THR A 1 93 ? -5.317 13.766 -9.075 1.00 95.94 93 THR A O 1
ATOM 704 N N . LYS A 1 94 ? -5.397 12.206 -7.468 1.00 95.19 94 LYS A N 1
ATOM 705 C CA . LYS A 1 94 ? -6.819 12.387 -7.165 1.00 95.19 94 LYS A CA 1
ATOM 706 C C . LYS A 1 94 ? -7.078 13.742 -6.506 1.00 95.19 94 LYS A C 1
ATOM 708 O O . LYS A 1 94 ? -6.320 14.202 -5.652 1.00 95.19 94 LYS A O 1
ATOM 713 N N . SER A 1 95 ? -8.200 14.363 -6.861 1.00 95.06 95 SER A N 1
ATOM 714 C CA . SER A 1 95 ? -8.519 15.741 -6.470 1.00 95.06 95 SER A CA 1
ATOM 715 C C . SER A 1 95 ? -8.631 15.940 -4.956 1.00 95.06 95 SER A C 1
ATOM 717 O O . SER A 1 95 ? -8.114 16.924 -4.447 1.00 95.06 95 SER A O 1
ATOM 719 N N . ALA A 1 96 ? -9.260 15.011 -4.234 1.00 97.31 96 ALA A N 1
ATOM 720 C CA . ALA A 1 96 ? -9.527 15.114 -2.795 1.00 97.31 96 ALA A CA 1
ATOM 721 C C . ALA A 1 96 ? -9.024 13.899 -1.995 1.00 97.31 96 ALA A C 1
ATOM 723 O O . ALA A 1 96 ? -9.459 13.673 -0.870 1.00 97.31 96 ALA A O 1
ATOM 724 N N . SER A 1 97 ? -8.122 13.096 -2.562 1.00 97.56 97 SER A N 1
ATOM 725 C CA . SER A 1 97 ? -7.540 11.944 -1.869 1.00 97.56 97 SER A CA 1
ATOM 726 C C . SER A 1 97 ? -6.087 11.723 -2.263 1.00 97.56 97 SER A C 1
ATOM 728 O O . SER A 1 97 ? -5.655 12.154 -3.332 1.00 97.56 97 SER A O 1
ATOM 730 N N . ALA A 1 98 ? -5.349 11.023 -1.416 1.00 97.88 98 ALA A N 1
ATOM 731 C CA . ALA A 1 98 ? -4.003 10.542 -1.689 1.00 97.88 98 ALA A CA 1
ATOM 732 C C . ALA A 1 98 ? -3.843 9.173 -1.035 1.00 97.88 98 ALA A C 1
ATOM 734 O O . ALA A 1 98 ? -4.432 8.928 0.020 1.00 97.88 98 ALA A O 1
ATOM 735 N N . SER A 1 99 ? -3.080 8.284 -1.656 1.00 98.38 99 SER A N 1
ATOM 736 C CA . SER A 1 99 ? -2.865 6.935 -1.140 1.00 98.38 99 SER A CA 1
ATOM 737 C C . SER A 1 99 ? -1.429 6.483 -1.307 1.00 98.38 99 SER A C 1
ATOM 739 O O . SER A 1 99 ? -0.789 6.828 -2.295 1.00 98.38 99 SER A O 1
ATOM 741 N N . GLU A 1 100 ? -0.971 5.648 -0.388 1.00 98.25 100 GLU A N 1
ATOM 742 C CA . GLU A 1 100 ? 0.291 4.924 -0.471 1.00 98.25 100 GLU A CA 1
ATOM 743 C C . GLU A 1 100 ? 0.083 3.462 -0.072 1.00 98.25 100 GLU A C 1
ATOM 745 O O . GLU A 1 100 ? -0.834 3.129 0.684 1.00 98.25 100 GLU A O 1
ATOM 750 N N . SER A 1 101 ? 0.907 2.567 -0.608 1.00 98.31 101 SER A N 1
ATOM 751 C CA . SER A 1 101 ? 0.895 1.162 -0.231 1.00 98.31 101 SER A CA 1
ATOM 752 C C . SER A 1 101 ? 2.262 0.507 -0.376 1.00 98.31 101 SER A C 1
ATOM 754 O O . SER A 1 101 ? 3.093 0.905 -1.195 1.00 98.31 101 SER A O 1
ATOM 756 N N . PHE A 1 102 ? 2.463 -0.519 0.439 1.00 97.75 102 PHE A N 1
ATOM 757 C CA . PHE A 1 102 ? 3.611 -1.407 0.449 1.00 97.75 102 PHE A CA 1
ATOM 758 C C . PHE A 1 102 ? 3.082 -2.840 0.528 1.00 97.75 102 PHE A C 1
ATOM 760 O O . PHE A 1 102 ? 2.206 -3.138 1.339 1.00 97.75 102 PHE A O 1
ATOM 767 N N . ASN A 1 103 ? 3.622 -3.749 -0.276 1.00 97.88 103 ASN A N 1
ATOM 768 C CA . ASN A 1 103 ? 3.287 -5.167 -0.215 1.00 97.88 103 ASN A CA 1
ATOM 769 C C . ASN A 1 103 ? 4.509 -6.025 -0.545 1.00 97.88 103 ASN A C 1
ATOM 771 O O . ASN A 1 103 ? 5.021 -5.985 -1.658 1.00 97.88 103 ASN A O 1
ATOM 775 N N . LEU A 1 104 ? 4.934 -6.847 0.407 1.00 96.50 104 LEU A N 1
ATOM 776 C CA . LEU A 1 104 ? 5.869 -7.941 0.205 1.00 96.50 104 LEU A CA 1
ATOM 777 C C . LEU A 1 104 ? 5.078 -9.241 0.072 1.00 96.50 104 LEU A C 1
ATOM 779 O O . LEU A 1 104 ? 4.306 -9.606 0.959 1.00 96.50 104 LEU A O 1
ATOM 783 N N . SER A 1 105 ? 5.308 -9.973 -1.010 1.00 96.50 105 SER A N 1
ATOM 784 C CA . SER A 1 105 ? 4.700 -11.278 -1.260 1.00 96.50 105 SER A CA 1
ATOM 785 C C . SER A 1 105 ? 5.751 -12.344 -1.540 1.00 96.50 105 SER A C 1
ATOM 787 O O . SER A 1 105 ? 6.849 -12.029 -1.986 1.00 96.50 105 SER A O 1
ATOM 789 N N . ASN A 1 106 ? 5.406 -13.603 -1.283 1.00 94.00 106 ASN A N 1
ATOM 790 C CA . ASN A 1 106 ? 6.173 -14.793 -1.638 1.00 94.00 106 ASN A CA 1
ATOM 791 C C . ASN A 1 106 ? 5.272 -15.697 -2.484 1.00 94.00 106 ASN A C 1
ATOM 793 O O . ASN A 1 106 ? 4.202 -16.104 -2.022 1.00 94.00 106 ASN A O 1
ATOM 797 N N . ALA A 1 107 ? 5.677 -15.971 -3.727 1.00 90.31 107 ALA A N 1
ATOM 798 C CA . ALA A 1 107 ? 4.918 -16.788 -4.673 1.00 90.31 107 ALA A CA 1
ATOM 799 C C . ALA A 1 107 ? 3.438 -16.351 -4.783 1.00 90.31 107 ALA A C 1
ATOM 801 O O . ALA A 1 107 ? 2.518 -17.171 -4.761 1.00 90.31 107 ALA A O 1
ATOM 802 N N . GLY A 1 108 ? 3.207 -15.033 -4.833 1.00 89.50 108 GLY A N 1
ATOM 803 C CA . GLY A 1 108 ? 1.879 -14.419 -4.945 1.00 89.50 108 GLY A CA 1
ATOM 804 C C . GLY A 1 108 ? 1.068 -14.345 -3.645 1.00 89.50 108 GLY A C 1
ATOM 805 O O . GLY A 1 108 ? -0.018 -13.772 -3.646 1.00 89.50 108 GLY A O 1
ATOM 806 N N . LYS A 1 109 ? 1.567 -14.881 -2.526 1.00 91.56 109 LYS A N 1
ATOM 807 C CA . LYS A 1 109 ? 0.923 -14.747 -1.211 1.00 91.56 109 LYS A CA 1
ATOM 808 C C . LYS A 1 109 ? 1.529 -13.576 -0.452 1.00 91.56 109 LYS A C 1
ATOM 810 O O . LYS A 1 109 ? 2.745 -13.531 -0.282 1.00 91.56 109 LYS A O 1
ATOM 815 N N . THR A 1 110 ? 0.700 -12.653 0.028 1.00 93.38 110 THR A N 1
ATOM 816 C CA . THR A 1 110 ? 1.156 -11.550 0.884 1.00 93.38 110 THR A CA 1
ATOM 817 C C . THR A 1 110 ? 1.822 -12.097 2.141 1.00 93.38 110 THR A C 1
ATOM 819 O O . THR A 1 110 ? 1.264 -12.941 2.840 1.00 93.38 110 THR A O 1
ATOM 822 N N . VAL A 1 111 ? 3.025 -11.605 2.412 1.00 92.00 111 VAL A N 1
ATOM 823 C CA . VAL A 1 111 ? 3.782 -11.834 3.644 1.00 92.00 111 VAL A CA 1
ATOM 824 C C . VAL A 1 111 ? 3.557 -10.645 4.571 1.00 92.00 111 VAL A C 1
ATOM 826 O O . VAL A 1 111 ? 3.130 -10.828 5.707 1.00 92.00 111 VAL A O 1
ATOM 829 N N . ILE A 1 112 ? 3.761 -9.432 4.051 1.00 93.56 112 ILE A N 1
ATOM 830 C CA . ILE A 1 112 ? 3.518 -8.166 4.747 1.00 93.56 112 ILE A CA 1
ATOM 831 C C . ILE A 1 112 ? 2.852 -7.210 3.764 1.00 93.56 112 ILE A C 1
ATOM 833 O O . ILE A 1 112 ? 3.325 -7.059 2.644 1.00 93.56 112 ILE A O 1
ATOM 837 N N . GLY A 1 113 ? 1.784 -6.544 4.178 1.00 96.00 113 GLY A N 1
ATOM 838 C CA . GLY A 1 113 ? 1.129 -5.504 3.397 1.00 96.00 113 GLY A CA 1
ATOM 839 C C . GLY A 1 113 ? 0.721 -4.343 4.286 1.00 96.00 113 GLY A C 1
ATOM 840 O O . GLY A 1 113 ? 0.323 -4.538 5.429 1.00 96.00 113 GLY A O 1
ATOM 841 N N . MET A 1 114 ? 0.806 -3.130 3.769 1.00 97.38 114 MET A N 1
ATOM 842 C CA . MET A 1 114 ? 0.241 -1.952 4.405 1.00 97.38 114 MET A CA 1
ATOM 843 C C . MET A 1 114 ? -0.259 -0.990 3.339 1.00 97.38 114 MET A C 1
ATOM 845 O O . MET A 1 114 ? 0.296 -0.904 2.244 1.00 97.38 114 MET A O 1
ATOM 849 N N . GLY A 1 115 ? -1.312 -0.259 3.659 1.00 98.25 115 GLY A N 1
ATOM 850 C CA . GLY A 1 115 ? -1.808 0.798 2.799 1.00 98.25 115 GLY A CA 1
ATOM 851 C C . GLY A 1 115 ? -2.469 1.882 3.615 1.00 98.25 115 GLY A C 1
ATOM 852 O O . GLY A 1 115 ? -3.086 1.604 4.641 1.00 98.25 115 GLY A O 1
ATOM 853 N N . LEU A 1 116 ? -2.350 3.111 3.141 1.00 98.31 116 LEU A N 1
ATOM 854 C CA . LEU A 1 116 ? -2.966 4.282 3.733 1.00 98.31 116 LEU A CA 1
ATOM 855 C C . LEU A 1 116 ? -3.623 5.098 2.627 1.00 98.31 116 LEU A C 1
ATOM 857 O O . LEU A 1 116 ? -3.127 5.202 1.509 1.00 98.31 116 LEU A O 1
ATOM 861 N N . THR A 1 117 ? -4.778 5.663 2.928 1.00 98.50 117 THR A N 1
ATOM 862 C CA . THR A 1 117 ? -5.508 6.586 2.073 1.00 98.50 117 THR A CA 1
ATOM 863 C C . THR A 1 117 ? -6.049 7.709 2.937 1.00 98.50 117 THR A C 1
ATOM 865 O O . THR A 1 117 ? -6.859 7.480 3.837 1.00 98.50 117 THR A O 1
ATOM 868 N N . ALA A 1 118 ? -5.617 8.927 2.636 1.00 98.12 118 ALA A N 1
ATOM 869 C CA . ALA A 1 118 ? -6.143 10.148 3.217 1.00 98.12 118 ALA A CA 1
ATOM 870 C C . ALA A 1 118 ? -7.195 10.753 2.283 1.00 98.12 118 ALA A C 1
ATOM 872 O O . ALA A 1 118 ? -7.018 10.779 1.062 1.00 98.12 118 ALA A O 1
ATOM 873 N N . THR A 1 119 ? -8.298 11.230 2.857 1.00 98.12 119 THR A N 1
ATOM 874 C CA . THR A 1 119 ? -9.403 11.871 2.135 1.00 98.12 119 THR A CA 1
ATOM 875 C C . THR A 1 119 ? -9.681 13.239 2.736 1.00 98.12 119 THR A C 1
ATOM 877 O O . THR A 1 119 ? -9.786 13.368 3.952 1.00 98.12 119 THR A O 1
ATOM 880 N N . TRP A 1 120 ? -9.827 14.248 1.885 1.00 98.12 120 TRP A N 1
ATOM 881 C CA . TRP A 1 120 ? -10.156 15.626 2.242 1.00 98.12 120 TRP A CA 1
ATOM 882 C C . TRP A 1 120 ? -11.586 15.967 1.822 1.00 98.12 120 TRP A C 1
ATOM 884 O O . TRP A 1 120 ? -12.140 15.359 0.907 1.00 98.12 120 TRP A O 1
ATOM 894 N N . ALA A 1 121 ? -12.157 17.012 2.425 1.00 96.56 121 ALA A N 1
ATOM 895 C CA . ALA A 1 121 ? -13.488 17.508 2.065 1.00 96.56 121 ALA A CA 1
ATOM 896 C C . ALA A 1 121 ? -13.583 17.999 0.606 1.00 96.56 121 ALA A C 1
ATOM 898 O O . ALA A 1 121 ? -14.657 17.989 0.008 1.00 96.56 121 ALA A O 1
ATOM 899 N N . SER A 1 122 ? -12.474 18.491 0.045 1.00 97.44 122 SER A N 1
ATOM 900 C CA . SER A 1 122 ? -12.399 19.033 -1.315 1.00 97.44 122 SER A CA 1
ATOM 901 C C . SER A 1 122 ? -10.955 19.095 -1.817 1.00 97.44 122 SER A C 1
ATOM 903 O O . SER A 1 122 ? -10.006 18.955 -1.041 1.00 97.44 122 SER A O 1
ATOM 905 N N . SER A 1 123 ? -10.780 19.379 -3.111 1.00 96.69 123 SER A N 1
ATOM 906 C CA . SER A 1 123 ? -9.460 19.653 -3.686 1.00 96.69 123 SER A CA 1
ATOM 907 C C . SER A 1 123 ? -8.808 20.908 -3.125 1.00 96.69 123 SER A C 1
ATOM 909 O O . SER A 1 123 ? -7.601 20.914 -2.912 1.00 96.69 123 SER A O 1
ATOM 911 N N . THR A 1 124 ? -9.595 21.942 -2.820 1.00 97.38 124 THR A N 1
ATOM 912 C CA . THR A 1 124 ? -9.095 23.167 -2.188 1.00 97.38 124 THR A CA 1
ATOM 913 C C . THR A 1 124 ? -8.569 22.897 -0.782 1.00 97.38 124 THR A C 1
ATOM 915 O O . THR A 1 124 ? -7.510 23.406 -0.424 1.00 97.38 124 THR A O 1
ATOM 918 N N . ALA A 1 125 ? -9.267 22.076 0.011 1.00 96.69 125 ALA A N 1
ATOM 919 C CA . ALA A 1 125 ? -8.797 21.676 1.338 1.00 96.69 125 ALA A CA 1
ATOM 920 C C . ALA A 1 125 ? -7.445 20.945 1.244 1.00 96.69 125 ALA A C 1
ATOM 922 O O . ALA A 1 125 ? -6.491 21.335 1.914 1.00 96.69 125 ALA A O 1
ATOM 923 N N . LYS A 1 126 ? -7.331 19.975 0.325 1.00 95.81 126 LYS A N 1
ATOM 924 C CA . LYS A 1 126 ? -6.077 19.258 0.046 1.00 95.81 126 LYS A CA 1
ATOM 925 C C . LYS A 1 126 ? -4.946 20.206 -0.376 1.00 95.81 126 LYS A C 1
ATOM 927 O O . LYS A 1 126 ? -3.868 20.171 0.207 1.00 95.81 126 LYS A O 1
ATOM 932 N N . SER A 1 127 ? -5.179 21.079 -1.359 1.00 93.38 127 SER A N 1
ATOM 933 C CA . SER A 1 127 ? -4.136 21.965 -1.904 1.00 93.38 127 SER A CA 1
ATOM 934 C C . SER A 1 127 ? -3.722 23.095 -0.957 1.00 93.38 127 SER A C 1
ATOM 936 O O . SER A 1 127 ? -2.645 23.657 -1.118 1.00 93.38 127 SER A O 1
ATOM 938 N N . SER A 1 128 ? -4.574 23.457 0.007 1.00 95.19 128 SER A N 1
ATOM 939 C CA . SER A 1 128 ? -4.272 24.471 1.029 1.00 95.19 128 SER A CA 1
ATOM 940 C C . SER A 1 128 ? -3.611 23.899 2.288 1.00 95.19 128 SER A C 1
ATOM 942 O O . SER A 1 128 ? -3.330 24.659 3.211 1.00 95.19 128 SER A O 1
ATOM 944 N N . GLY A 1 129 ? -3.342 22.587 2.324 1.00 91.56 129 GLY A N 1
ATOM 945 C CA . GLY A 1 129 ? -2.692 21.926 3.456 1.00 91.56 129 GLY A CA 1
ATOM 946 C C . GLY A 1 129 ? -3.596 21.757 4.678 1.00 91.56 129 GLY A C 1
ATOM 947 O O . GLY A 1 129 ? -3.088 21.679 5.792 1.00 91.56 129 GLY A O 1
ATOM 948 N N . GLN A 1 130 ? -4.921 21.729 4.494 1.00 95.31 130 GLN A N 1
ATOM 949 C CA . GLN A 1 130 ? -5.839 21.375 5.579 1.00 95.31 130 GLN A CA 1
ATOM 950 C C . GLN A 1 130 ? -5.709 19.893 5.934 1.00 95.31 130 GLN A C 1
ATOM 952 O O . GLN A 1 130 ? -5.319 19.073 5.099 1.00 95.31 130 GLN A O 1
ATOM 957 N N . ASP A 1 131 ? -6.099 19.543 7.157 1.00 94.62 131 ASP A N 1
ATOM 958 C CA . ASP A 1 131 ? -6.117 18.155 7.601 1.00 94.62 131 ASP A CA 1
ATOM 959 C C . ASP A 1 131 ? -7.146 17.322 6.808 1.00 94.62 131 ASP A C 1
ATOM 961 O O . ASP A 1 131 ? -8.215 17.826 6.433 1.00 94.62 131 ASP A O 1
ATOM 965 N N . PRO A 1 132 ? -6.857 16.037 6.537 1.00 96.56 132 PRO A N 1
ATOM 966 C CA . PRO A 1 132 ? -7.820 15.136 5.921 1.00 96.56 132 PRO A CA 1
ATOM 967 C C . PRO A 1 132 ? -9.020 14.925 6.847 1.00 96.56 132 PRO A C 1
ATOM 969 O O . PRO A 1 132 ? -8.866 14.819 8.061 1.00 96.56 132 PRO A O 1
ATOM 972 N N . THR A 1 133 ? -10.216 14.805 6.270 1.00 97.00 133 THR A N 1
ATOM 973 C CA . THR A 1 133 ? -11.469 14.507 6.983 1.00 97.00 133 THR A CA 1
ATOM 974 C C . THR A 1 133 ? -11.594 13.037 7.371 1.00 97.00 133 THR A C 1
ATOM 976 O O . THR A 1 133 ? -12.356 12.689 8.267 1.00 97.00 133 THR A O 1
ATOM 979 N N . ALA A 1 134 ? -10.878 12.158 6.672 1.00 97.12 134 ALA A N 1
ATOM 980 C CA . ALA A 1 134 ? -10.852 10.740 6.981 1.00 97.12 134 ALA A CA 1
ATOM 981 C C . ALA A 1 134 ? -9.515 10.117 6.586 1.00 97.12 134 ALA A C 1
ATOM 983 O O . ALA A 1 134 ? -8.920 10.470 5.563 1.00 97.12 134 ALA A O 1
ATOM 984 N N . LEU A 1 135 ? -9.090 9.136 7.373 1.00 97.94 135 LEU A N 1
ATOM 985 C CA . LEU A 1 135 ? -8.004 8.228 7.037 1.00 97.94 135 LEU A CA 1
ATOM 986 C C . LEU A 1 135 ? -8.580 6.820 6.943 1.00 97.94 135 LEU A C 1
ATOM 988 O O . LEU A 1 135 ? -9.380 6.407 7.776 1.00 97.94 135 LEU A O 1
ATOM 992 N N . SER A 1 136 ? -8.169 6.066 5.938 1.00 98.12 136 SER A N 1
ATOM 993 C CA . SER A 1 136 ? -8.461 4.639 5.834 1.00 98.12 136 SE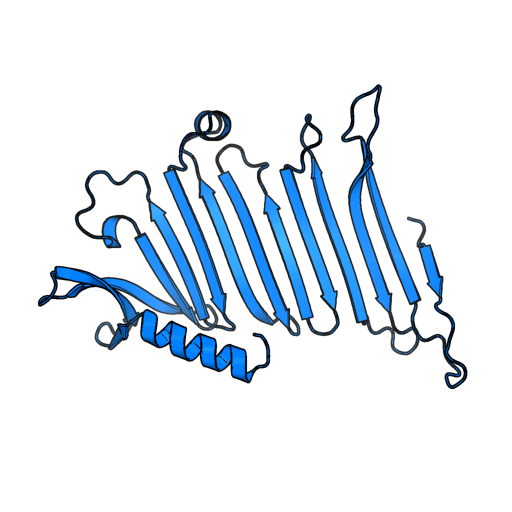R A CA 1
ATOM 994 C C . SER A 1 136 ? -7.183 3.910 5.484 1.00 98.12 136 SER A C 1
ATOM 996 O O . SER A 1 136 ? -6.337 4.448 4.779 1.00 98.12 136 SER A O 1
ATOM 998 N N . GLY A 1 137 ? -7.008 2.706 5.991 1.00 97.81 137 GLY A N 1
ATOM 999 C CA . GLY A 1 137 ? -5.791 1.967 5.744 1.00 97.81 137 GLY A CA 1
ATOM 1000 C C . GLY A 1 137 ? -5.901 0.530 6.180 1.00 97.81 137 GLY A C 1
ATOM 1001 O O . GLY A 1 137 ? -6.920 0.096 6.713 1.00 97.81 137 GLY A O 1
ATOM 1002 N N . TYR A 1 138 ? -4.836 -0.213 5.945 1.00 97.25 138 TYR A N 1
ATOM 1003 C CA . TYR A 1 138 ? -4.738 -1.574 6.413 1.00 97.25 138 TYR A CA 1
ATOM 1004 C C . TYR A 1 138 ? -3.309 -1.941 6.772 1.00 97.25 138 TYR A C 1
ATOM 1006 O O . TYR A 1 138 ? -2.354 -1.378 6.239 1.00 97.25 138 TYR A O 1
ATOM 1014 N N . VAL A 1 139 ? -3.189 -2.938 7.641 1.00 94.94 139 VAL A N 1
ATOM 1015 C CA . VAL A 1 139 ? -1.961 -3.693 7.880 1.00 94.94 139 VAL A CA 1
ATOM 1016 C C . VAL A 1 139 ? -2.300 -5.168 7.731 1.00 94.94 139 VAL A C 1
ATOM 1018 O O . VAL A 1 139 ? -3.279 -5.651 8.296 1.00 94.94 139 VAL A O 1
ATOM 1021 N N . GLN A 1 140 ? -1.508 -5.888 6.950 1.00 93.44 140 GLN A N 1
ATOM 1022 C CA . GLN A 1 140 ? -1.676 -7.301 6.665 1.00 93.44 140 GLN A CA 1
ATOM 1023 C C . GLN A 1 140 ? -0.387 -8.049 6.967 1.00 93.44 140 GLN A C 1
ATOM 1025 O O . GLN A 1 140 ? 0.688 -7.655 6.523 1.00 93.44 140 GLN A O 1
ATOM 1030 N N . LEU A 1 141 ? -0.513 -9.162 7.680 1.00 90.31 141 LEU A N 1
ATOM 1031 C CA . LEU A 1 141 ? 0.579 -10.076 7.976 1.00 90.31 141 LEU A CA 1
ATOM 1032 C C . LEU A 1 141 ? 0.110 -11.494 7.654 1.00 90.31 141 LEU A C 1
ATOM 1034 O O . LEU A 1 141 ? -0.802 -12.043 8.280 1.00 90.31 141 LEU A O 1
ATOM 1038 N N . GLY A 1 142 ? 0.691 -12.061 6.598 1.00 89.38 142 GLY A N 1
ATOM 1039 C CA . GLY A 1 142 ? 0.221 -13.299 5.995 1.00 89.38 142 GLY A CA 1
ATOM 1040 C C . GLY A 1 142 ? -1.258 -13.214 5.609 1.00 89.38 142 GLY A C 1
ATOM 1041 O O . GLY A 1 142 ? -1.672 -12.448 4.736 1.00 89.38 142 GLY A O 1
ATOM 1042 N N . LYS A 1 143 ? -2.062 -14.027 6.294 1.00 90.00 143 LYS A N 1
ATOM 1043 C CA . LYS A 1 143 ? -3.505 -14.167 6.071 1.00 90.00 143 LYS A CA 1
ATOM 1044 C C . LYS A 1 143 ? -4.350 -13.210 6.902 1.00 90.00 143 LYS A C 1
ATOM 1046 O O . LYS A 1 143 ? -5.527 -13.053 6.592 1.00 90.00 143 LYS A O 1
ATOM 1051 N N . VAL A 1 144 ? -3.778 -12.622 7.954 1.00 90.81 144 VAL A N 1
ATOM 1052 C CA . VAL A 1 144 ? -4.492 -11.752 8.890 1.00 90.81 144 VAL A CA 1
ATOM 1053 C C . VAL A 1 144 ? -4.362 -10.313 8.424 1.00 90.81 144 VAL A C 1
ATOM 1055 O O . VAL A 1 144 ? -3.254 -9.832 8.190 1.00 90.81 144 VAL A O 1
ATOM 1058 N N . LYS A 1 145 ? -5.492 -9.621 8.306 1.00 94.31 145 LYS A N 1
ATOM 1059 C CA . LYS A 1 145 ? -5.561 -8.232 7.865 1.00 94.31 145 LYS A CA 1
ATOM 1060 C C . LYS A 1 145 ? -6.400 -7.409 8.832 1.00 94.31 145 LYS A C 1
ATOM 1062 O O . LYS A 1 145 ? -7.518 -7.786 9.179 1.00 94.31 145 LYS A O 1
ATOM 1067 N N . PHE A 1 146 ? -5.843 -6.283 9.248 1.00 95.31 146 PHE A N 1
ATOM 1068 C CA . PHE A 1 146 ? -6.502 -5.246 10.023 1.00 95.31 146 PHE A CA 1
ATOM 1069 C C . PHE A 1 146 ? -6.830 -4.105 9.068 1.00 95.31 146 PHE A C 1
ATOM 1071 O O . PHE A 1 146 ? -5.916 -3.451 8.576 1.00 95.31 146 PHE A O 1
ATOM 1078 N N . ASP A 1 147 ? -8.109 -3.877 8.800 1.00 97.38 147 ASP A N 1
ATOM 1079 C CA . ASP A 1 147 ? -8.594 -2.762 7.986 1.00 97.38 147 ASP A CA 1
ATOM 1080 C C . ASP A 1 147 ? -9.153 -1.689 8.921 1.00 97.38 147 ASP A C 1
ATOM 1082 O O . ASP A 1 147 ? -10.076 -1.956 9.691 1.00 97.38 147 ASP A O 1
ATOM 1086 N N . GLY A 1 148 ? -8.569 -0.495 8.886 1.00 97.19 148 GLY A N 1
ATOM 1087 C CA . GLY A 1 148 ? -8.859 0.606 9.794 1.00 97.19 148 GLY A CA 1
ATOM 1088 C C . GLY A 1 148 ? -9.412 1.836 9.083 1.00 97.19 148 GLY A C 1
ATOM 1089 O O . GLY A 1 148 ? -8.993 2.178 7.980 1.00 97.19 148 GLY A O 1
ATOM 1090 N N . THR A 1 149 ? -10.316 2.544 9.749 1.00 97.62 149 THR A N 1
ATOM 1091 C CA . THR A 1 149 ? -10.775 3.879 9.359 1.00 97.62 149 THR A CA 1
ATOM 1092 C C . THR A 1 149 ? -10.767 4.808 10.564 1.00 97.62 149 THR A C 1
ATOM 1094 O O . THR A 1 149 ? -11.187 4.402 11.649 1.00 97.62 149 THR A O 1
ATOM 1097 N N . VAL A 1 150 ? -10.344 6.049 10.354 1.00 96.94 150 VAL A N 1
ATOM 1098 C CA . VAL A 1 150 ? -10.352 7.139 11.329 1.00 96.94 150 VAL A CA 1
ATOM 1099 C C . VAL A 1 150 ? -11.174 8.286 10.752 1.00 96.94 150 VAL A C 1
ATOM 1101 O O . VAL A 1 150 ? -10.847 8.795 9.680 1.00 96.94 150 VAL A O 1
ATOM 1104 N N . ASP A 1 151 ? -12.228 8.688 11.455 1.00 94.88 151 ASP A N 1
ATOM 1105 C CA . ASP A 1 151 ? -13.019 9.880 11.138 1.00 94.88 151 ASP A CA 1
ATOM 1106 C C . ASP A 1 151 ? -12.498 11.072 11.947 1.00 94.88 151 ASP A C 1
ATOM 1108 O O . ASP A 1 151 ? -12.701 11.159 13.157 1.00 94.88 151 ASP A O 1
ATOM 1112 N N . THR A 1 152 ? -11.808 11.999 11.288 1.00 92.19 152 THR A N 1
ATOM 1113 C CA . THR A 1 152 ? -11.174 13.138 11.969 1.00 92.19 152 THR A CA 1
ATOM 1114 C C . THR A 1 152 ? -12.156 14.275 12.254 1.00 92.19 152 THR A C 1
ATOM 1116 O O . THR A 1 152 ? -11.788 15.255 12.899 1.00 92.19 152 THR A O 1
ATOM 1119 N N . GLN A 1 153 ? -13.400 14.180 11.773 1.00 92.25 153 GLN A N 1
ATOM 1120 C CA . GLN A 1 153 ? -14.396 15.244 11.905 1.00 92.25 153 GLN A CA 1
ATOM 1121 C C . GLN A 1 153 ? -15.220 15.138 13.189 1.00 92.25 153 GLN A C 1
ATOM 1123 O O . GLN A 1 153 ? -15.896 16.102 13.560 1.00 92.25 153 GLN A O 1
ATOM 1128 N N . VAL A 1 154 ? -15.156 14.002 13.890 1.00 90.75 154 VAL A N 1
ATOM 1129 C CA . VAL A 1 154 ? -15.887 13.777 15.141 1.00 90.75 154 VAL A CA 1
ATOM 1130 C C . VAL A 1 154 ? -15.445 14.781 16.206 1.00 90.75 154 VAL A C 1
ATOM 1132 O O . VAL A 1 154 ? -14.329 14.738 16.721 1.00 90.75 154 VAL A O 1
ATOM 1135 N N . GLN A 1 155 ? -16.359 15.678 16.570 1.00 88.81 155 GLN A N 1
ATOM 1136 C CA . GLN A 1 155 ? -16.153 16.647 17.643 1.00 88.81 155 GLN A CA 1
ATOM 1137 C C . GLN A 1 155 ? -16.530 16.020 18.990 1.00 88.81 155 GLN A C 1
ATOM 1139 O O . GLN A 1 155 ? -17.617 15.462 19.128 1.00 88.81 155 GLN A O 1
ATOM 1144 N N . ASN A 1 156 ? -15.666 16.167 19.997 1.00 90.25 156 ASN A N 1
ATOM 1145 C CA . ASN A 1 156 ? -15.875 15.671 21.367 1.00 90.25 156 ASN A CA 1
ATOM 1146 C C . ASN A 1 156 ? -16.166 14.154 21.467 1.00 90.25 156 ASN A C 1
ATOM 1148 O O . ASN A 1 156 ? -17.200 13.770 22.032 1.00 90.25 156 ASN A O 1
ATOM 1152 N N . PRO A 1 157 ? -15.281 13.279 20.951 1.00 91.06 157 PRO A N 1
ATOM 1153 C CA . PRO A 1 157 ? -15.471 11.834 21.055 1.00 91.06 157 PRO A CA 1
ATOM 1154 C C . PRO A 1 157 ? -15.538 11.390 22.521 1.00 91.06 157 PRO A C 1
ATOM 1156 O O . PRO A 1 157 ? -14.761 11.854 23.356 1.00 91.06 157 PRO A O 1
ATOM 1159 N N . GLN A 1 158 ? -16.472 10.493 22.837 1.00 92.75 158 GLN A N 1
ATOM 1160 C CA . GLN A 1 158 ? -16.644 9.946 24.189 1.00 92.75 158 GLN A CA 1
ATOM 1161 C C . GLN A 1 158 ? -15.861 8.639 24.364 1.00 92.75 158 GLN A C 1
ATOM 1163 O O . GLN A 1 158 ? -15.533 8.240 25.480 1.00 92.75 158 GLN A O 1
ATOM 1168 N N . SER A 1 159 ? -15.536 7.980 23.253 1.00 93.81 159 SER A N 1
ATOM 1169 C CA . SER A 1 159 ? -14.717 6.778 23.185 1.00 93.81 159 SER A CA 1
ATOM 1170 C C . SER A 1 159 ? -13.835 6.806 21.933 1.00 93.81 159 SER A C 1
ATOM 1172 O O . SER A 1 159 ? -14.271 7.307 20.895 1.00 93.81 159 SER A O 1
ATOM 1174 N N . PRO A 1 160 ? -12.640 6.183 21.949 1.00 93.69 160 PRO A N 1
ATOM 1175 C CA . PRO A 1 160 ? -11.876 5.954 20.722 1.00 93.69 160 PRO A CA 1
ATOM 1176 C C . PRO A 1 160 ? -12.683 5.224 19.639 1.00 93.69 160 PRO A C 1
ATOM 1178 O O . PRO A 1 160 ? -12.461 5.457 18.456 1.00 93.69 160 PRO A O 1
ATOM 1181 N N . ASN A 1 161 ? -13.662 4.396 20.028 1.00 95.00 161 ASN A N 1
ATOM 1182 C CA . ASN A 1 161 ? -14.536 3.680 19.093 1.00 95.00 161 ASN A CA 1
ATOM 1183 C C . ASN A 1 161 ? -15.462 4.600 18.270 1.00 95.00 161 ASN A C 1
ATOM 1185 O O . ASN A 1 161 ? -16.012 4.148 17.265 1.00 95.00 161 ASN A O 1
ATOM 1189 N N . ASP A 1 162 ? -15.664 5.853 18.695 1.00 94.62 162 ASP A N 1
ATOM 1190 C CA . ASP A 1 162 ? -16.464 6.835 17.949 1.00 94.62 162 ASP A CA 1
ATOM 1191 C C . ASP A 1 162 ? -15.705 7.342 16.714 1.00 94.62 162 ASP A C 1
ATOM 1193 O O . ASP A 1 162 ? -16.309 7.723 15.715 1.00 94.62 162 ASP A O 1
ATOM 1197 N N . VAL A 1 163 ? -14.372 7.312 16.790 1.00 95.88 163 VAL A N 1
ATOM 1198 C CA . VAL A 1 163 ? -13.439 7.896 15.820 1.00 95.88 163 VAL A CA 1
ATOM 1199 C C . VAL A 1 163 ? -12.751 6.815 14.997 1.00 95.88 163 VAL A C 1
ATOM 1201 O O . VAL A 1 163 ? -12.594 6.958 13.788 1.00 95.88 163 VAL A O 1
ATOM 1204 N N . ILE A 1 164 ? -12.340 5.729 15.650 1.00 95.75 164 ILE A N 1
ATOM 1205 C CA . ILE A 1 164 ? -11.501 4.677 15.085 1.00 95.75 164 ILE A CA 1
ATOM 1206 C C . ILE A 1 164 ? -12.315 3.392 14.986 1.00 95.75 164 ILE A C 1
ATOM 1208 O O . ILE A 1 164 ? -12.845 2.882 15.974 1.00 95.75 164 ILE A O 1
ATOM 1212 N N . LYS A 1 165 ? -12.371 2.828 13.781 1.00 97.00 165 LYS A N 1
ATOM 1213 C CA . LYS A 1 165 ? -12.990 1.527 13.513 1.00 97.00 165 LYS A CA 1
ATOM 1214 C C . LYS A 1 165 ? -11.952 0.639 12.860 1.00 97.00 165 LYS A C 1
ATOM 1216 O O . LYS A 1 165 ? -11.396 1.028 11.840 1.00 97.00 165 LYS A O 1
ATOM 1221 N N . ILE A 1 166 ? -11.693 -0.533 13.431 1.00 97.00 166 ILE A N 1
ATOM 1222 C CA . ILE A 1 166 ? -10.778 -1.515 12.842 1.00 97.00 166 ILE A CA 1
ATOM 1223 C C . ILE A 1 166 ? -11.495 -2.855 12.760 1.00 97.00 166 ILE A C 1
ATOM 1225 O O . ILE A 1 166 ? -11.885 -3.414 13.784 1.00 97.00 166 ILE A O 1
ATOM 1229 N N . SER A 1 167 ? -11.656 -3.380 11.553 1.00 96.75 167 SER A N 1
ATOM 1230 C CA . SER A 1 167 ? -12.102 -4.751 11.317 1.00 96.75 167 SER A CA 1
ATOM 1231 C C . SER A 1 167 ? -10.906 -5.677 11.150 1.00 96.75 167 SER A C 1
ATOM 1233 O O . SER A 1 167 ? -9.892 -5.295 10.571 1.00 96.75 167 SER A O 1
ATOM 1235 N N . VAL A 1 168 ? -11.043 -6.908 11.629 1.00 95.00 168 VAL A N 1
ATOM 1236 C CA . VAL A 1 168 ? -10.034 -7.957 11.490 1.00 95.00 168 VAL A CA 1
ATOM 1237 C C . VAL A 1 168 ? -10.583 -9.030 10.559 1.00 95.00 168 VAL A C 1
ATOM 1239 O O . VAL A 1 168 ? -11.699 -9.524 10.754 1.00 95.00 168 VAL A O 1
ATOM 1242 N N . SER A 1 169 ? -9.800 -9.408 9.556 1.00 95.00 169 SER A N 1
ATOM 1243 C CA . SER A 1 169 ? -10.091 -10.524 8.663 1.00 95.00 169 SER A CA 1
ATOM 1244 C C . SER A 1 169 ? -8.944 -11.532 8.631 1.00 95.00 169 SER A C 1
ATOM 1246 O O . SER A 1 169 ? -7.793 -11.195 8.899 1.00 95.00 169 SER A O 1
ATOM 1248 N N . SER A 1 170 ? -9.275 -12.787 8.338 1.00 92.31 170 SER A N 1
ATOM 1249 C CA . SER A 1 170 ? -8.329 -13.878 8.115 1.00 92.31 170 SER A CA 1
ATOM 1250 C C . SER A 1 170 ? -8.747 -14.639 6.863 1.00 92.31 170 SER A C 1
ATOM 1252 O O . SER A 1 170 ? -9.919 -14.993 6.732 1.00 92.31 170 SER A O 1
ATOM 1254 N N . ASP A 1 171 ? -7.825 -14.848 5.920 1.00 89.62 171 ASP A N 1
ATOM 1255 C CA . ASP A 1 171 ? -8.123 -15.456 4.610 1.00 89.62 171 ASP A CA 1
ATOM 1256 C C . ASP A 1 171 ? -9.295 -14.751 3.881 1.00 89.62 171 ASP A C 1
ATOM 1258 O O . ASP A 1 171 ? -10.107 -15.372 3.198 1.00 89.62 171 ASP A O 1
ATOM 1262 N N . GLY A 1 172 ? -9.408 -13.429 4.058 1.00 89.50 172 GLY A N 1
ATOM 1263 C CA . GLY A 1 172 ? -10.474 -12.602 3.480 1.00 89.50 172 GLY A CA 1
ATOM 1264 C C . GLY A 1 172 ? -11.835 -12.698 4.184 1.00 89.50 172 GLY A C 1
ATOM 1265 O O . GLY A 1 172 ? -12.734 -11.922 3.866 1.00 89.50 172 GLY A O 1
ATOM 1266 N N . ALA A 1 173 ? -12.003 -13.592 5.161 1.00 93.69 173 ALA A N 1
ATOM 1267 C CA . ALA A 1 173 ? -13.212 -13.675 5.974 1.00 93.69 173 ALA A CA 1
ATOM 1268 C C . ALA A 1 173 ? -13.095 -12.774 7.209 1.00 93.69 173 ALA A C 1
ATOM 1270 O O . ALA A 1 173 ? -12.068 -12.772 7.884 1.00 93.69 173 ALA A O 1
ATOM 1271 N N . SER A 1 174 ? -14.150 -12.027 7.543 1.00 94.94 174 SER A N 1
ATOM 1272 C CA . SER A 1 174 ? -14.196 -11.282 8.807 1.00 94.94 174 SER A CA 1
ATOM 1273 C C . SER A 1 174 ? -14.115 -12.252 9.989 1.00 94.94 174 SER A C 1
ATOM 1275 O O . SER A 1 174 ? -14.872 -13.221 10.050 1.00 94.94 174 SER A O 1
ATOM 1277 N N . VAL A 1 175 ? -13.213 -11.975 10.931 1.00 93.69 175 VAL A N 1
ATOM 1278 C CA . VAL A 1 175 ? -13.042 -12.757 12.168 1.00 93.69 175 VAL A CA 1
ATOM 1279 C C . VAL A 1 175 ? -13.364 -11.954 13.426 1.00 93.69 175 VAL A C 1
ATOM 1281 O O . VAL A 1 175 ? -13.601 -12.542 14.482 1.00 93.69 175 VAL A O 1
ATOM 1284 N N . GLY A 1 176 ? -13.406 -10.625 13.323 1.00 94.88 176 GLY A N 1
ATOM 1285 C CA . GLY A 1 176 ? -13.726 -9.752 14.442 1.00 94.88 176 GLY A CA 1
ATOM 1286 C C . GLY A 1 176 ? -13.461 -8.281 14.149 1.00 94.88 176 GLY A C 1
ATOM 1287 O O . GLY A 1 176 ? -13.352 -7.852 12.999 1.00 94.88 176 GLY A O 1
ATOM 1288 N N . GLN A 1 177 ? -13.336 -7.507 15.219 1.00 96.06 177 GLN A N 1
ATOM 1289 C CA . GLN A 1 177 ? -13.046 -6.075 15.188 1.00 96.06 177 GLN A CA 1
ATOM 1290 C C . GLN A 1 177 ? -12.230 -5.669 16.415 1.00 96.06 177 GLN A C 1
ATOM 1292 O O . GLN A 1 177 ? -12.334 -6.303 17.465 1.00 96.06 177 GLN A O 1
ATOM 1297 N N . VAL A 1 178 ? -11.453 -4.593 16.312 1.00 95.44 178 VAL A N 1
ATOM 1298 C CA . VAL A 1 178 ? -10.825 -3.982 17.486 1.00 95.44 178 VAL A CA 1
ATOM 1299 C C . VAL A 1 178 ? -11.836 -3.071 18.172 1.00 95.44 178 VAL A C 1
ATOM 1301 O O . VAL A 1 178 ? -12.489 -2.248 17.529 1.00 95.44 178 VAL A O 1
ATOM 1304 N N . LYS A 1 179 ? -11.956 -3.218 19.490 1.00 95.56 179 LYS A N 1
ATOM 1305 C CA . LYS A 1 179 ? -12.733 -2.343 20.365 1.00 95.56 179 LYS A CA 1
ATOM 1306 C C . LYS A 1 179 ? -11.835 -1.823 21.473 1.00 95.56 179 LYS A C 1
ATOM 1308 O O . LYS A 1 179 ? -11.157 -2.601 22.141 1.00 95.56 179 LYS A O 1
ATOM 1313 N N . TRP A 1 180 ? -11.886 -0.522 21.714 1.00 95.44 180 TRP A N 1
ATOM 1314 C CA . TRP A 1 180 ? -11.323 0.060 22.923 1.00 95.44 180 TRP A CA 1
ATOM 1315 C C . TRP A 1 180 ? -12.305 -0.168 24.063 1.00 95.44 180 TRP A C 1
ATOM 1317 O O . TRP A 1 180 ? -13.463 0.240 23.981 1.00 95.44 180 TRP A O 1
ATOM 1327 N N . ILE A 1 181 ? -11.853 -0.842 25.113 1.00 94.06 181 ILE A N 1
ATOM 1328 C CA . ILE A 1 181 ? -12.642 -1.132 26.307 1.00 94.06 181 ILE A CA 1
ATOM 1329 C C . ILE A 1 181 ? -11.964 -0.425 27.472 1.00 94.06 181 ILE A C 1
ATOM 1331 O O . ILE A 1 181 ? -10.757 -0.568 27.661 1.00 94.06 181 ILE A O 1
ATOM 1335 N N . GLN A 1 182 ? -12.737 0.348 28.230 1.00 95.19 182 GLN A N 1
ATOM 1336 C CA . GLN A 1 182 ? -12.217 1.055 29.390 1.00 95.19 182 GLN A CA 1
ATOM 1337 C C . GLN A 1 182 ? -11.903 0.057 30.511 1.00 95.19 182 GLN A C 1
ATOM 1339 O O . GLN A 1 182 ? -12.765 -0.739 30.894 1.00 95.19 182 GLN A O 1
ATOM 1344 N N . ASP A 1 183 ? -10.675 0.079 31.022 1.00 91.00 183 ASP A N 1
ATOM 1345 C CA . ASP A 1 183 ? -10.300 -0.691 32.203 1.00 91.00 183 ASP A CA 1
ATOM 1346 C C . ASP A 1 183 ? -10.996 -0.079 33.434 1.00 91.00 183 ASP A C 1
ATOM 1348 O O . ASP A 1 183 ? -10.837 1.116 33.694 1.00 91.00 183 ASP A O 1
ATOM 1352 N N . PRO A 1 184 ? -11.781 -0.852 34.204 1.00 89.38 184 PRO A N 1
ATOM 1353 C CA . PRO A 1 184 ? -12.528 -0.321 35.342 1.00 89.38 184 PRO A CA 1
ATOM 1354 C C . PRO A 1 184 ? -11.635 0.116 36.512 1.00 89.38 184 PRO A C 1
ATOM 1356 O O . PRO A 1 184 ? -12.093 0.871 37.366 1.00 89.38 184 PRO A O 1
ATOM 1359 N N . ASN A 1 185 ? -10.388 -0.356 36.575 1.00 91.81 185 ASN A N 1
ATOM 1360 C CA . ASN A 1 185 ? -9.455 -0.040 37.652 1.00 91.81 185 ASN A CA 1
ATOM 1361 C C . ASN A 1 185 ? -8.608 1.196 37.335 1.00 91.81 185 ASN A C 1
ATOM 1363 O O . ASN A 1 185 ? -8.317 1.973 38.241 1.00 91.81 185 ASN A O 1
ATOM 1367 N N . THR A 1 186 ? -8.200 1.377 36.073 1.00 93.31 186 THR A N 1
ATOM 1368 C CA . THR A 1 186 ? -7.334 2.502 35.664 1.00 93.31 186 THR A CA 1
ATOM 1369 C C . THR A 1 186 ? -8.090 3.620 34.948 1.00 93.31 186 THR A C 1
ATOM 1371 O O . THR A 1 186 ? -7.615 4.750 34.903 1.00 93.31 186 THR A O 1
ATOM 1374 N N . GLY A 1 187 ? -9.273 3.333 34.397 1.00 91.81 187 GLY A N 1
ATOM 1375 C CA . GLY A 1 187 ? -10.026 4.255 33.547 1.00 91.81 187 GLY A CA 1
ATOM 1376 C C . GLY A 1 187 ? -9.447 4.415 32.137 1.00 91.81 187 GLY A C 1
ATOM 1377 O O . GLY A 1 187 ? -9.985 5.198 31.352 1.00 91.81 187 GLY A O 1
ATOM 1378 N N . GLU A 1 188 ? -8.381 3.689 31.795 1.00 93.56 188 GLU A N 1
ATOM 1379 C CA . GLU A 1 188 ? -7.704 3.782 30.501 1.00 93.56 188 GLU A CA 1
ATOM 1380 C C . GLU A 1 188 ? -8.421 2.968 29.420 1.00 93.56 188 GLU A C 1
ATOM 1382 O O . GLU A 1 188 ? -8.997 1.912 29.679 1.00 93.56 188 GLU A O 1
ATOM 1387 N N . TRP A 1 189 ? -8.365 3.443 28.176 1.00 93.56 189 TRP A N 1
ATOM 1388 C CA . TRP A 1 189 ? -8.911 2.729 27.026 1.00 93.56 189 TRP A CA 1
ATOM 1389 C C . TRP A 1 189 ? -7.902 1.718 26.485 1.00 93.56 189 TRP A C 1
ATOM 1391 O O . TRP A 1 189 ? -6.911 2.097 25.865 1.00 93.56 189 TRP A O 1
ATOM 1401 N N . VAL A 1 190 ? -8.191 0.428 26.649 1.00 94.75 190 VAL A N 1
ATOM 1402 C CA . VAL A 1 190 ? -7.316 -0.661 26.199 1.00 94.75 190 VAL A CA 1
ATOM 1403 C C . VAL A 1 190 ? -7.905 -1.313 24.938 1.00 94.75 190 VAL A C 1
ATOM 1405 O O . VAL A 1 190 ? -9.089 -1.664 24.944 1.00 94.75 190 VAL A O 1
ATOM 1408 N N . PRO A 1 191 ? -7.136 -1.479 23.844 1.00 94.38 191 PRO A N 1
ATOM 1409 C CA . PRO A 1 191 ? -7.623 -2.118 22.625 1.00 94.38 191 PRO A CA 1
ATOM 1410 C C . PRO A 1 191 ? -7.676 -3.648 22.761 1.00 94.38 191 PRO A C 1
ATOM 1412 O O . PRO A 1 191 ? -6.690 -4.301 23.107 1.00 94.38 191 PRO A O 1
ATOM 1415 N N . TYR A 1 192 ? -8.824 -4.227 22.416 1.00 94.75 192 TYR A N 1
ATOM 1416 C CA . TYR A 1 192 ? -9.052 -5.670 22.349 1.00 94.75 192 TYR 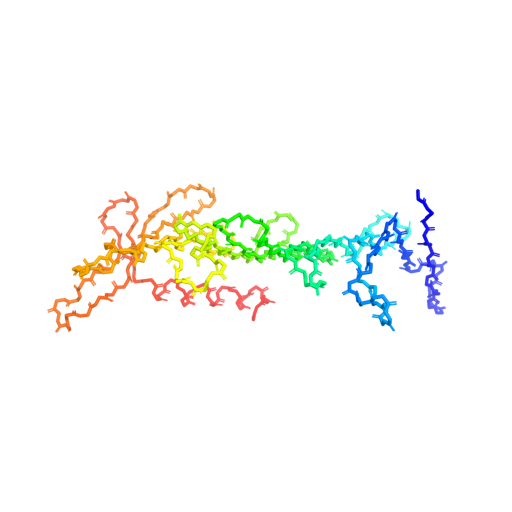A CA 1
ATOM 1417 C C . TYR A 1 192 ? -9.524 -6.073 20.960 1.00 94.75 192 TYR A C 1
ATOM 1419 O O . TYR A 1 192 ? -10.350 -5.379 20.369 1.00 94.75 192 TYR A O 1
ATOM 1427 N N . ILE A 1 193 ? -9.085 -7.231 20.475 1.00 94.00 193 ILE A N 1
ATOM 1428 C CA . ILE A 1 193 ? -9.771 -7.926 19.385 1.00 94.00 193 ILE A CA 1
ATOM 1429 C C . ILE A 1 193 ? -11.000 -8.593 19.993 1.00 94.00 193 ILE A C 1
ATOM 1431 O O . ILE A 1 193 ? -10.866 -9.433 20.877 1.00 94.00 193 ILE A O 1
ATOM 1435 N N . VAL A 1 194 ? -12.185 -8.214 19.526 1.00 94.75 194 VAL A N 1
ATOM 1436 C CA . VAL A 1 194 ? -13.459 -8.860 19.848 1.00 94.75 194 VAL A CA 1
ATOM 1437 C C . VAL A 1 194 ? -13.846 -9.720 18.654 1.00 94.75 194 VAL A C 1
ATOM 1439 O O . VAL A 1 194 ? -14.086 -9.194 17.562 1.00 94.75 194 VAL A O 1
ATOM 1442 N N . TYR A 1 195 ? -13.867 -11.036 18.851 1.00 93.44 195 TYR A N 1
ATOM 1443 C CA . TYR A 1 195 ? -14.166 -11.988 17.785 1.00 93.44 195 TYR A CA 1
ATOM 1444 C C . TYR A 1 195 ? -15.667 -12.035 17.481 1.00 93.44 195 TYR A C 1
ATOM 1446 O O . TYR A 1 195 ? -16.508 -11.617 18.279 1.00 93.44 195 TYR A O 1
ATOM 1454 N N . ASN A 1 196 ? -16.014 -12.573 16.313 1.00 90.88 196 ASN A N 1
ATOM 1455 C CA . ASN A 1 196 ? -17.403 -12.653 15.847 1.00 90.88 196 ASN A CA 1
ATOM 1456 C C . ASN A 1 196 ? -18.318 -13.541 16.715 1.00 90.88 196 ASN A C 1
ATOM 1458 O O . ASN A 1 196 ? -19.536 -13.482 16.563 1.00 90.88 196 ASN A O 1
ATOM 1462 N N . ASP A 1 197 ? -17.759 -14.334 17.633 1.00 84.56 197 ASP A N 1
ATOM 1463 C CA . ASP A 1 197 ? -18.523 -15.098 18.628 1.00 84.56 197 ASP A CA 1
ATOM 1464 C C . ASP A 1 197 ? -19.097 -14.224 19.765 1.00 84.56 197 ASP A C 1
ATOM 1466 O O . ASP A 1 197 ? -19.903 -14.701 20.566 1.00 84.56 197 ASP A O 1
ATOM 1470 N N . GLY A 1 198 ? -18.691 -12.950 19.834 1.00 74.69 198 GLY A N 1
ATOM 1471 C CA . GLY A 1 198 ? -19.171 -11.935 20.771 1.00 74.69 198 GLY A CA 1
ATOM 1472 C C . GLY A 1 198 ? -18.734 -12.119 22.226 1.00 74.69 198 GLY A C 1
ATOM 1473 O O . GLY A 1 198 ? -18.920 -11.204 23.026 1.00 74.69 198 GLY A O 1
ATOM 1474 N N . ASN A 1 199 ? -18.142 -13.262 22.573 1.00 79.88 199 ASN A N 1
ATOM 1475 C CA . ASN A 1 199 ? -17.768 -13.612 23.945 1.00 79.88 199 ASN A CA 1
ATOM 1476 C C . ASN A 1 199 ? -16.255 -13.635 24.143 1.00 79.88 199 ASN A C 1
ATOM 1478 O O . ASN A 1 199 ? -15.775 -13.382 25.250 1.00 79.88 199 ASN A O 1
ATOM 1482 N N . THR A 1 200 ? -15.502 -13.920 23.083 1.00 88.81 200 THR A N 1
ATOM 1483 C CA . THR A 1 200 ? -14.052 -14.018 23.153 1.00 88.81 200 THR A CA 1
ATOM 1484 C C . THR A 1 200 ? -13.451 -12.655 22.844 1.00 88.81 200 THR A C 1
ATOM 1486 O O . THR A 1 200 ? -13.803 -11.990 21.862 1.00 88.81 200 THR A O 1
ATOM 1489 N N . LYS A 1 201 ? -12.522 -12.229 23.701 1.00 90.94 201 LYS A N 1
ATOM 1490 C CA . LYS A 1 201 ? -11.697 -11.050 23.471 1.00 90.94 201 LYS A CA 1
ATOM 1491 C C . LYS A 1 201 ? -10.272 -11.308 23.921 1.00 90.94 201 LYS A C 1
ATOM 1493 O O . LYS A 1 201 ? -10.060 -11.856 24.998 1.00 90.94 201 LYS A O 1
ATOM 1498 N N . ASP A 1 202 ? -9.330 -10.837 23.124 1.00 90.75 202 ASP A N 1
ATOM 1499 C CA . ASP A 1 202 ? -7.905 -10.866 23.435 1.00 90.75 202 ASP A CA 1
ATOM 1500 C C . ASP A 1 202 ? -7.361 -9.442 23.389 1.00 90.75 202 ASP A C 1
ATOM 1502 O O . ASP A 1 202 ? -7.806 -8.636 22.565 1.00 90.75 202 ASP A O 1
ATOM 1506 N N . LYS A 1 203 ? -6.408 -9.109 24.264 1.00 90.75 203 LYS A N 1
ATOM 1507 C CA . LYS A 1 203 ? -5.716 -7.821 24.161 1.00 90.75 203 LYS A CA 1
ATOM 1508 C C . LYS A 1 203 ? -4.982 -7.768 22.827 1.00 90.75 203 LYS A C 1
ATOM 1510 O O . LYS A 1 203 ? -4.355 -8.741 22.410 1.00 90.75 203 LYS A O 1
ATOM 1515 N N . LEU A 1 204 ? -5.071 -6.623 22.155 1.00 88.00 204 LEU A N 1
ATOM 1516 C CA . LEU A 1 204 ? -4.441 -6.450 20.849 1.00 88.00 204 LEU A CA 1
ATOM 1517 C C . LEU A 1 204 ? -2.910 -6.585 20.940 1.00 88.00 204 LEU A C 1
ATOM 1519 O O . LEU A 1 204 ? -2.299 -7.192 20.066 1.00 88.00 204 LEU A O 1
ATOM 1523 N N . GLU A 1 205 ? -2.314 -6.059 22.013 1.00 86.38 205 GLU A N 1
ATOM 1524 C CA . GLU A 1 205 ? -0.872 -6.124 22.287 1.00 86.38 205 GLU A CA 1
ATOM 1525 C C . GLU A 1 205 ? -0.348 -7.566 22.331 1.00 86.38 205 GLU A C 1
ATOM 1527 O O . GLU A 1 205 ? 0.620 -7.881 21.640 1.00 86.38 205 GLU A O 1
ATOM 1532 N N . ASP A 1 206 ? -1.040 -8.456 23.050 1.00 86.25 206 ASP A N 1
ATOM 1533 C CA . ASP A 1 206 ? -0.650 -9.865 23.184 1.00 86.25 206 ASP A CA 1
ATOM 1534 C C . ASP A 1 206 ? -0.581 -10.554 21.809 1.00 86.25 206 ASP A C 1
ATOM 1536 O O . ASP A 1 206 ? 0.348 -11.306 21.519 1.00 86.25 206 ASP A O 1
ATOM 1540 N N . LYS A 1 207 ? -1.520 -10.238 20.906 1.00 82.19 207 LYS A N 1
ATOM 1541 C CA . LYS A 1 207 ? -1.523 -10.802 19.547 1.00 82.19 207 LYS A CA 1
ATOM 1542 C C . LYS A 1 207 ? -0.418 -10.258 18.658 1.00 82.19 207 LYS A C 1
ATOM 1544 O O . LYS A 1 207 ? 0.097 -11.000 17.823 1.00 82.19 207 LYS A O 1
ATOM 1549 N N . PHE A 1 208 ? -0.047 -8.989 18.806 1.00 76.56 208 PHE A N 1
ATOM 1550 C CA . PHE A 1 208 ? 1.092 -8.443 18.068 1.00 76.56 208 PHE A CA 1
ATOM 1551 C C . PHE A 1 208 ? 2.422 -9.012 18.567 1.00 76.56 208 PHE A C 1
ATOM 1553 O O . PHE A 1 208 ? 3.306 -9.255 17.746 1.00 76.56 208 PHE A O 1
ATOM 1560 N N . ALA A 1 209 ? 2.557 -9.282 19.867 1.00 77.38 209 ALA A N 1
ATOM 1561 C CA . ALA A 1 209 ? 3.742 -9.935 20.415 1.00 77.38 209 ALA A CA 1
ATOM 1562 C C . ALA A 1 209 ? 3.945 -11.338 19.812 1.00 77.38 209 ALA A C 1
ATOM 1564 O O . ALA A 1 209 ? 5.018 -11.623 19.273 1.00 77.38 209 ALA A O 1
ATOM 1565 N N . ASP A 1 210 ? 2.892 -12.165 19.795 1.00 75.19 210 ASP A N 1
ATOM 1566 C CA . ASP A 1 210 ? 2.916 -13.496 19.167 1.00 75.19 210 ASP A CA 1
ATOM 1567 C C . ASP A 1 210 ? 3.306 -13.423 17.682 1.00 75.19 210 ASP A C 1
ATOM 1569 O O . ASP A 1 210 ? 4.055 -14.254 17.158 1.00 75.19 210 ASP A O 1
ATOM 1573 N N . LEU A 1 211 ? 2.812 -12.396 16.991 1.00 69.69 211 LEU A N 1
ATOM 1574 C CA . LEU A 1 211 ? 3.048 -12.188 15.571 1.00 69.69 211 LEU A CA 1
ATOM 1575 C C . LEU A 1 211 ? 4.493 -11.783 15.262 1.00 69.69 211 LEU A C 1
ATOM 1577 O O . LEU A 1 211 ? 5.068 -12.289 14.300 1.00 69.69 211 LEU A O 1
ATOM 1581 N N . ILE A 1 212 ? 5.102 -10.927 16.087 1.00 70.75 212 ILE A N 1
ATOM 1582 C CA . ILE A 1 212 ? 6.527 -10.582 15.975 1.00 70.75 212 ILE A CA 1
ATOM 1583 C C . ILE A 1 212 ? 7.381 -11.840 16.144 1.00 70.75 212 ILE A C 1
ATOM 1585 O O . ILE A 1 212 ? 8.253 -12.103 15.316 1.00 70.75 212 ILE A O 1
ATOM 1589 N N . THR A 1 213 ? 7.094 -12.659 17.160 1.00 76.56 213 THR A N 1
ATOM 1590 C CA . THR A 1 213 ? 7.798 -13.932 17.370 1.00 76.56 213 THR A CA 1
ATOM 1591 C C . THR A 1 213 ? 7.641 -14.874 16.174 1.00 76.56 213 THR A C 1
ATOM 1593 O O . THR A 1 213 ? 8.608 -15.508 15.750 1.00 76.56 213 THR A O 1
ATOM 1596 N N . ALA A 1 214 ? 6.448 -14.952 15.579 1.00 68.25 214 ALA A N 1
ATOM 1597 C CA . ALA A 1 214 ? 6.230 -15.758 14.382 1.00 68.25 214 ALA A CA 1
ATOM 1598 C C . ALA A 1 214 ? 7.071 -15.265 13.192 1.00 68.25 214 ALA A C 1
ATOM 1600 O O . ALA A 1 214 ? 7.720 -16.076 12.534 1.00 68.25 214 ALA A O 1
ATOM 1601 N N . LEU A 1 215 ? 7.107 -13.954 12.931 1.00 66.88 215 LEU A N 1
ATOM 1602 C CA . LEU A 1 215 ? 7.892 -13.373 11.835 1.00 66.88 215 LEU A CA 1
ATOM 1603 C C . LEU A 1 215 ? 9.403 -13.610 12.001 1.00 66.88 215 LEU A C 1
ATOM 1605 O O . LEU A 1 215 ? 10.069 -13.938 11.017 1.00 66.88 215 LEU A O 1
ATOM 1609 N N . GLN A 1 216 ? 9.917 -13.527 13.232 1.00 74.94 216 GLN A N 1
ATOM 1610 C CA . GLN A 1 216 ? 11.309 -13.867 13.558 1.00 74.94 216 GLN A CA 1
ATOM 1611 C C . GLN A 1 216 ? 11.623 -15.335 13.253 1.00 74.94 216 GLN A C 1
ATOM 1613 O O . GLN A 1 216 ? 12.633 -15.655 12.627 1.00 74.94 216 GLN A O 1
ATOM 1618 N N . ASN A 1 217 ? 10.720 -16.246 13.622 1.00 74.00 217 ASN A N 1
ATOM 1619 C CA . ASN A 1 217 ? 10.888 -17.676 13.352 1.00 74.00 217 ASN A CA 1
ATOM 1620 C C . ASN A 1 217 ? 10.877 -18.012 11.850 1.00 74.00 217 ASN A C 1
ATOM 1622 O O . ASN A 1 217 ? 11.448 -19.025 11.448 1.00 74.00 217 ASN A O 1
ATOM 1626 N N . TYR A 1 218 ? 10.254 -17.173 11.018 1.00 65.31 218 TYR A N 1
ATOM 1627 C CA . TYR A 1 218 ? 10.276 -17.303 9.558 1.00 65.31 218 TYR A CA 1
ATOM 1628 C C . TYR A 1 218 ? 11.493 -16.639 8.893 1.00 65.31 218 TYR A C 1
ATOM 1630 O O . TYR A 1 218 ? 11.606 -16.694 7.669 1.00 65.31 218 TYR A O 1
ATOM 1638 N N . GLY A 1 219 ? 12.400 -16.025 9.662 1.00 62.25 219 GLY A N 1
ATOM 1639 C CA . GLY A 1 219 ? 13.570 -15.320 9.131 1.00 62.25 219 GLY A CA 1
ATOM 1640 C C . GLY A 1 219 ? 13.211 -14.087 8.295 1.00 62.25 219 GLY A C 1
ATOM 1641 O O . GLY A 1 219 ? 13.971 -13.715 7.404 1.00 62.25 219 GLY A O 1
ATOM 1642 N N . ILE A 1 220 ? 12.032 -13.499 8.535 1.00 58.16 220 ILE A N 1
ATOM 1643 C CA . ILE A 1 220 ? 11.542 -12.314 7.814 1.00 58.16 220 ILE A CA 1
ATOM 1644 C C . ILE A 1 220 ? 12.055 -11.025 8.475 1.00 58.16 220 ILE A C 1
ATOM 1646 O O . ILE A 1 220 ? 12.342 -10.059 7.770 1.00 58.16 220 ILE A O 1
ATOM 1650 N N . ILE A 1 221 ? 12.166 -11.017 9.809 1.00 47.28 221 ILE A N 1
ATOM 1651 C CA . ILE A 1 221 ? 12.723 -9.932 10.636 1.00 47.28 221 ILE A CA 1
ATOM 1652 C C . ILE A 1 221 ? 13.655 -10.487 11.710 1.00 47.28 221 ILE A C 1
ATOM 1654 O O . ILE A 1 221 ? 13.489 -11.675 12.067 1.00 47.28 221 ILE A O 1
#

pLDDT: mean 90.15, std 10.36, range [47.28, 98.56]

Foldseek 3Di:
DDKDWDFDDDDPPDPAGAKIKIWPDWDWDFLDDPVDTDIDTAWTWMFIAGPVPRDTQWIWTKHFDADNNSHTQWIWIWIDGVQKIWIWIKHNPDQFKIKIKIFIDGNPFTQKIKMKMFGAPGSVCVVVPHHGQKMWMWIDHGFKIKTKMAGPPDDPDPAVVVGMWIFIGGNNHTFFTWDFDQDPVPRDTFIWTQGPVNPDIDGPVVVVVVSVVVCVVVVND

Secondary structure (DSSP, 8-state):
-PPEEEEPPPPTT-SS---EEEEEEEEEEE-SBTTB--EEEEEEEEEEE-TTT--EEEEEEEEEEE-TTS-EEEEEEEEEETTEEEEEEEE--SSSEEEEEEEEEETTEEEEEEEEEEE-SSHHHHHTTPPPSEEEEEEEETTEEEEEEEETT-SS-SSHHHHEEEEEEETTEEEEEEEEEE-TTT--EEEEEEETTSS-EEEHHHHHHHHHHHHHHTT--